Protein AF-A0A7S4QVE6-F1 (afdb_monomer_lite)

Radius of gyration: 32.27 Å; chains: 1; bounding box: 94×91×76 Å

InterPro domains:
  IPR004083 Regulatory associated protein of TOR [PTHR12848] (40-199)

pLDDT: mean 76.94, std 22.63, range [33.47, 98.31]

Foldseek 3Di:
DDDDDDDDDDDDDDPPDPPPDPPDPPDPDDDPDPDQCLVDPVSLVVLLVVLVVLLVPLVPDPDPVSLQVNLVSLLVVCVSQLLLLLLLVQCCVDPVVVVVVVVVVPPPDDDDDDDDDDDDDDDDDDDDDDDDDDDDDDDDDDDPPPPPPPPVQGRDHDPNCDPVSSVSSNVSSVSLVCQLPPNPDVSSNVSSVVSVVVSVVVNVVSSVVVVVVVVVVVVVVVD

Secondary structure (DSSP, 8-state):
-----------PPP---------------PPP-PPPTTT-HHHHHHHHHHHHHHHHHHTT---HHHHHHHHHHHHHHHHHTHHHHHHHHHHHHSHHHHHHHHHHTT---------------------------------------------TTSPPPPTT--HHHHHHHHHHHHHHHHHHHT-S-HHHHHHHHHHHHHHHHHHHHHHHHHHHHHHHHHHHHT-

Sequence (223 aa):
NVGLVPGTQGTGPSPYGNISQVVQPTTPYQPPKQPSVFEDQRRIGLDLMVAKTIVEHVTKDGSPTVRYEATLSLACLVQKYLPAFAAVADETLSPSALLTMAGRQGHAIDQDENHVAPSSDPSSAAHSSEMKKLLVTESSENGECAAEKNDNNGIPFPPNVNETAVANFEMLWGTLRSFQHEDPYPSVASSANATVSVVYDHVLTLKTRLLIKREEEKSAAAM

Organism: NCBI:txid49249

Structure (mmCIF, N/CA/C/O backbone):
data_AF-A0A7S4QVE6-F1
#
_entry.id   AF-A0A7S4QVE6-F1
#
loop_
_atom_site.group_PDB
_atom_site.id
_atom_site.type_symbol
_atom_site.label_atom_id
_atom_site.label_alt_id
_atom_site.label_comp_id
_atom_site.label_asym_id
_atom_site.label_entity_id
_atom_site.label_seq_id
_atom_site.pdbx_PDB_ins_code
_atom_site.Cartn_x
_atom_site.Cartn_y
_atom_site.Cartn_z
_atom_site.occupancy
_atom_site.B_iso_or_equiv
_atom_site.auth_seq_id
_atom_site.auth_comp_id
_atom_site.auth_asym_id
_atom_site.auth_atom_id
_atom_site.pdbx_PDB_model_num
ATOM 1 N N . ASN A 1 1 ? -26.782 49.172 -31.636 1.00 47.97 1 ASN A N 1
ATOM 2 C CA . ASN A 1 1 ? -28.208 49.122 -32.006 1.00 47.97 1 ASN A CA 1
ATOM 3 C C . ASN A 1 1 ? -28.958 48.587 -30.800 1.00 47.97 1 ASN A C 1
ATOM 5 O O . ASN A 1 1 ? -28.808 47.417 -30.476 1.00 47.97 1 ASN A O 1
ATOM 9 N N . VAL A 1 2 ? -29.583 49.4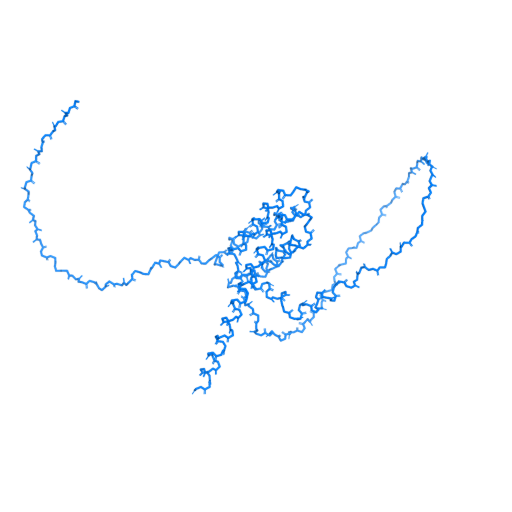88 -30.044 1.00 50.97 2 VAL A N 1
ATOM 10 C CA . VAL A 1 2 ? -30.201 49.233 -28.736 1.00 50.97 2 VAL A CA 1
ATOM 11 C C . VAL A 1 2 ? -31.702 49.101 -28.972 1.00 50.97 2 VAL A C 1
ATOM 13 O O . VAL A 1 2 ? -32.317 50.048 -29.451 1.00 50.97 2 VAL A O 1
ATOM 16 N N . GLY A 1 3 ? -32.273 47.930 -28.686 1.00 52.03 3 GLY A N 1
ATOM 17 C CA . GLY A 1 3 ? -33.710 47.672 -28.792 1.00 52.03 3 GLY A CA 1
ATOM 18 C C . GLY A 1 3 ? -34.323 47.477 -27.410 1.00 52.03 3 GLY A C 1
ATOM 19 O O . GLY A 1 3 ? -34.195 46.405 -26.828 1.00 52.03 3 GLY A O 1
ATOM 20 N N . LEU A 1 4 ? -34.958 48.529 -26.893 1.00 56.34 4 LEU A N 1
ATOM 21 C CA . LEU A 1 4 ? -35.830 48.516 -25.715 1.00 56.34 4 LEU A CA 1
ATOM 22 C C . LEU A 1 4 ? -37.193 47.913 -26.089 1.00 56.34 4 LEU A C 1
ATOM 24 O O . LEU A 1 4 ? -37.776 48.309 -27.096 1.00 56.34 4 LEU A O 1
ATOM 28 N N . VAL A 1 5 ? -37.728 47.019 -25.252 1.00 66.88 5 VAL A N 1
ATOM 29 C C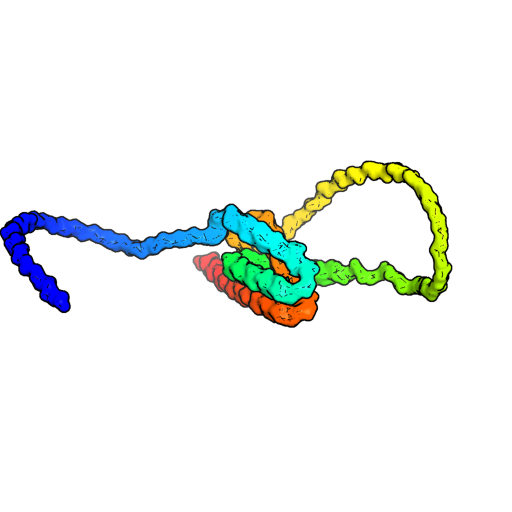A . VAL A 1 5 ? -39.130 46.564 -25.315 1.00 66.88 5 VAL A CA 1
ATOM 30 C C . VAL A 1 5 ? -39.812 46.897 -23.978 1.00 66.88 5 VAL A C 1
ATOM 32 O O . VAL A 1 5 ? -39.220 46.618 -22.932 1.00 66.88 5 VAL A O 1
ATOM 35 N N . PRO A 1 6 ? -41.014 47.512 -23.973 1.00 61.03 6 PRO A N 1
ATOM 36 C CA . PRO A 1 6 ? -41.688 47.953 -22.758 1.00 61.03 6 PRO A CA 1
ATOM 37 C C . PRO A 1 6 ? -42.567 46.862 -22.133 1.00 61.03 6 PRO A C 1
ATOM 39 O O . PRO A 1 6 ? -43.113 45.993 -22.812 1.00 61.03 6 PRO A O 1
ATOM 42 N N . GLY A 1 7 ? -42.689 46.943 -20.807 1.00 52.78 7 GLY A N 1
ATOM 43 C CA . GLY A 1 7 ? -43.423 46.006 -19.968 1.00 52.78 7 GLY A CA 1
ATOM 44 C C . GLY A 1 7 ? -44.945 46.135 -20.027 1.00 52.78 7 GLY A C 1
ATOM 45 O O . GLY A 1 7 ? -45.509 47.160 -20.403 1.00 52.78 7 GLY A O 1
ATOM 46 N N . THR A 1 8 ? -45.600 45.073 -19.568 1.00 58.09 8 THR A N 1
ATOM 47 C CA . THR A 1 8 ? -47.027 45.032 -19.250 1.00 58.09 8 THR A CA 1
ATOM 48 C C . THR A 1 8 ? -47.186 44.644 -17.782 1.00 58.09 8 THR A C 1
ATOM 50 O O . THR A 1 8 ? -46.704 43.606 -17.334 1.00 58.09 8 THR A O 1
ATOM 53 N N . GLN A 1 9 ? -47.814 45.539 -17.016 1.00 50.66 9 GLN A N 1
ATOM 54 C CA . GLN A 1 9 ? -48.193 45.331 -15.622 1.00 50.66 9 GLN A CA 1
ATOM 55 C C . GLN A 1 9 ? -49.488 44.515 -15.571 1.00 50.66 9 GLN A C 1
ATOM 57 O O . GLN A 1 9 ? -50.481 44.895 -16.187 1.00 50.66 9 GLN A O 1
ATOM 62 N N . GLY A 1 10 ? -49.477 43.419 -14.814 1.00 52.97 10 GLY A N 1
ATOM 63 C CA . GLY A 1 10 ? -50.668 42.664 -14.437 1.00 52.97 10 GLY A CA 1
ATOM 64 C C . GLY A 1 10 ? -50.729 42.539 -12.919 1.00 52.97 10 GLY A C 1
ATOM 65 O O . GLY A 1 10 ? -50.055 41.697 -12.335 1.00 52.97 10 GLY A O 1
ATOM 66 N N . THR A 1 11 ? -51.512 43.401 -12.276 1.00 57.28 11 THR A N 1
ATOM 67 C CA . THR A 1 11 ? -51.861 43.333 -10.853 1.00 57.28 11 THR A CA 1
ATOM 68 C C . THR A 1 11 ? -53.060 42.404 -10.669 1.00 57.28 11 THR A C 1
ATOM 70 O O . THR A 1 11 ? -54.202 42.790 -10.902 1.00 57.28 11 THR A O 1
ATOM 73 N N . GLY A 1 12 ? -52.798 41.166 -10.248 1.00 55.97 12 GLY A N 1
ATOM 74 C CA . GLY A 1 12 ? -53.813 40.241 -9.737 1.00 55.97 12 GLY A CA 1
ATOM 75 C C . GLY A 1 12 ? -53.782 40.196 -8.201 1.00 55.97 12 GLY A C 1
ATOM 76 O O . GLY A 1 12 ? -52.690 40.213 -7.629 1.00 55.97 12 GLY A O 1
ATOM 77 N N . PRO A 1 13 ? -54.936 40.160 -7.508 1.00 57.69 13 PRO A N 1
ATOM 78 C CA . PRO A 1 13 ? -54.987 40.107 -6.051 1.00 57.69 13 PRO A CA 1
ATOM 79 C C . PRO A 1 13 ? -54.473 38.758 -5.536 1.00 57.69 13 PRO A C 1
ATOM 81 O O . PRO A 1 13 ? -54.938 37.695 -5.945 1.00 57.69 13 PRO A O 1
ATOM 84 N N . SER A 1 14 ? -53.502 38.824 -4.626 1.00 62.28 14 SER A N 1
ATOM 85 C CA . SER A 1 14 ? -52.886 37.660 -3.994 1.00 62.28 14 SER A CA 1
ATOM 86 C C . SER A 1 14 ? -53.829 37.067 -2.933 1.00 62.28 14 SER A C 1
ATOM 88 O O . SER A 1 14 ? -54.192 37.778 -1.989 1.00 62.28 14 SER A O 1
ATOM 90 N N . PRO A 1 15 ? -54.231 35.788 -3.039 1.00 59.78 15 PRO A N 1
ATOM 91 C CA . PRO A 1 15 ? -55.023 35.108 -2.026 1.00 59.78 15 PRO A CA 1
ATOM 92 C C . PRO A 1 15 ? -54.079 34.661 -0.908 1.00 59.78 15 PRO A C 1
ATOM 94 O O . PRO A 1 15 ? -53.672 33.502 -0.847 1.00 59.78 15 PRO A O 1
ATOM 97 N N . TYR A 1 16 ? -53.682 35.588 -0.035 1.00 51.00 16 TYR A N 1
ATOM 98 C CA . TYR A 1 16 ? -52.947 35.245 1.181 1.00 51.00 16 TYR A CA 1
ATOM 99 C C . TYR A 1 16 ? -53.870 34.471 2.132 1.00 51.00 16 TYR A C 1
ATOM 101 O O . TYR A 1 16 ? -54.480 35.018 3.048 1.00 51.00 16 TYR A O 1
ATOM 109 N N . GLY A 1 17 ? -53.975 33.168 1.872 1.00 52.88 17 GLY A N 1
ATOM 110 C CA . GLY A 1 17 ? -54.388 32.163 2.832 1.00 52.88 17 GLY A CA 1
ATOM 111 C C . GLY A 1 17 ? -53.327 32.064 3.920 1.00 52.88 17 GLY A C 1
ATOM 112 O O . GLY A 1 17 ? -52.138 31.896 3.652 1.00 52.88 17 GLY A O 1
ATOM 113 N N . ASN A 1 18 ? -53.781 32.221 5.154 1.00 54.84 18 ASN A N 1
ATOM 114 C CA . ASN A 1 18 ? -52.990 32.177 6.369 1.00 54.84 18 ASN A CA 1
ATOM 115 C C . ASN A 1 18 ? -52.464 30.744 6.586 1.00 54.84 18 ASN A C 1
ATOM 117 O O . ASN A 1 18 ? -53.178 29.887 7.105 1.00 54.84 18 ASN A O 1
ATOM 121 N N . ILE A 1 19 ? -51.241 30.459 6.128 1.00 62.75 19 ILE A N 1
ATOM 122 C CA . ILE A 1 19 ? -50.552 29.190 6.389 1.00 62.75 19 ILE A CA 1
ATOM 123 C C . ILE A 1 19 ? -49.935 29.299 7.782 1.00 62.75 19 ILE A C 1
ATOM 125 O O . ILE A 1 19 ? -48.870 29.891 7.961 1.00 62.75 19 ILE A O 1
ATOM 129 N N . SER A 1 20 ? -50.609 28.726 8.778 1.00 56.41 20 SER A N 1
ATOM 130 C CA . SER A 1 20 ? -49.998 28.432 10.072 1.00 56.41 20 SER A CA 1
ATOM 131 C C . SER A 1 20 ? -48.775 27.543 9.836 1.00 56.41 20 SER A C 1
ATOM 133 O O . SER A 1 20 ? -48.903 26.373 9.476 1.00 56.41 20 SER A O 1
ATOM 135 N N . GLN A 1 21 ? -47.582 28.120 9.986 1.00 55.22 21 GLN A N 1
ATOM 136 C CA . GLN A 1 21 ? -46.322 27.397 9.892 1.00 55.22 21 GLN A CA 1
ATOM 137 C C . GLN A 1 21 ? -46.231 26.402 11.049 1.00 55.22 21 GLN A C 1
ATOM 139 O O . GLN A 1 21 ? -45.944 26.762 12.190 1.00 55.22 21 GLN A O 1
ATOM 144 N N . VAL A 1 22 ? -46.471 25.129 10.743 1.00 62.66 22 VAL A N 1
ATOM 145 C CA . VAL A 1 22 ? -45.998 24.020 11.566 1.00 62.66 22 VAL A CA 1
ATOM 146 C C . VAL A 1 22 ? -44.475 24.049 11.470 1.00 62.66 22 VAL A C 1
ATOM 148 O O . VAL A 1 22 ? -43.903 23.640 10.461 1.00 62.66 22 VAL A O 1
ATOM 151 N N . VAL A 1 23 ? -43.821 24.603 12.490 1.00 60.47 23 VAL A N 1
ATOM 152 C CA . VAL A 1 23 ? -42.364 24.560 12.640 1.00 60.47 23 VAL A CA 1
ATOM 153 C C . VAL A 1 23 ? -41.982 23.094 12.828 1.00 60.47 23 VAL A C 1
ATOM 155 O O . VAL A 1 23 ? -42.103 22.545 13.921 1.00 60.47 23 VAL A O 1
ATOM 158 N N . GLN A 1 24 ? -41.593 22.427 11.742 1.00 61.94 24 GLN A N 1
ATOM 159 C CA . GLN A 1 24 ? -41.012 21.094 11.838 1.00 61.94 24 GLN A CA 1
ATOM 160 C C . GLN A 1 24 ? -39.628 21.221 12.485 1.00 61.94 24 GLN A C 1
ATOM 162 O O . GLN A 1 24 ? -38.848 22.085 12.073 1.00 61.94 24 GLN A O 1
ATOM 167 N N . PRO A 1 25 ? -39.300 20.389 13.487 1.00 62.09 25 PRO A N 1
ATOM 168 C CA . PRO A 1 25 ? -37.956 20.351 14.037 1.00 62.09 25 PRO A CA 1
ATOM 169 C C . PRO A 1 25 ? -36.984 19.977 12.915 1.00 62.09 25 PRO A C 1
ATOM 171 O O . PRO A 1 25 ? -37.060 18.889 12.348 1.00 62.09 25 PRO A O 1
ATOM 174 N N . THR A 1 26 ? -36.082 20.895 12.573 1.00 63.50 26 THR A N 1
ATOM 175 C CA . THR A 1 26 ? -34.977 20.645 11.647 1.00 63.50 26 THR A CA 1
ATOM 176 C C . THR A 1 26 ? -34.082 19.565 12.237 1.00 63.50 26 THR A C 1
ATOM 178 O O . THR A 1 26 ? -33.249 19.840 13.100 1.00 63.50 26 THR A O 1
ATOM 181 N N . THR A 1 27 ? -34.252 18.325 11.783 1.00 71.44 27 THR A N 1
ATOM 182 C CA . THR A 1 27 ? -33.245 17.283 11.980 1.00 71.44 27 THR A CA 1
ATOM 183 C C . THR A 1 27 ? -31.936 17.756 11.343 1.00 71.44 27 THR A C 1
ATOM 185 O O . THR A 1 27 ? -31.962 18.184 10.183 1.00 71.44 27 THR A O 1
ATOM 188 N N . PRO A 1 28 ? -30.801 17.719 12.063 1.00 72.81 28 PRO A N 1
ATOM 189 C CA . PRO A 1 28 ? -29.518 18.133 11.513 1.00 72.81 28 PRO A CA 1
ATOM 190 C C . PRO A 1 28 ? -29.198 17.284 10.279 1.00 72.81 28 PRO A C 1
ATOM 192 O O . PRO A 1 28 ? -29.216 16.055 10.342 1.00 72.81 28 PRO A O 1
ATOM 195 N N . TYR A 1 29 ? -28.930 17.945 9.152 1.00 78.25 29 TYR A N 1
ATOM 196 C CA . TYR A 1 29 ? -28.504 17.288 7.921 1.00 78.25 29 TYR A CA 1
ATOM 197 C C . TYR A 1 29 ? -27.174 16.574 8.179 1.00 78.25 29 TYR A C 1
ATOM 199 O O . TYR A 1 29 ? -26.129 17.214 8.298 1.00 78.25 29 TYR A O 1
ATOM 207 N N . GLN A 1 30 ? -27.212 15.247 8.291 1.00 74.06 30 GLN A N 1
ATOM 208 C CA . GLN A 1 30 ? -26.009 14.436 8.206 1.00 74.06 30 GLN A CA 1
ATOM 209 C C . GLN A 1 30 ? -25.757 14.143 6.726 1.00 74.06 30 GLN A C 1
ATOM 211 O O . GLN A 1 30 ? -26.621 13.543 6.079 1.00 74.06 30 GLN A O 1
ATOM 216 N N . PRO A 1 31 ? -24.613 14.570 6.161 1.00 71.88 31 PRO A N 1
ATOM 217 C CA . PRO A 1 31 ? -24.267 14.185 4.805 1.00 71.88 31 PRO A CA 1
ATOM 218 C C . PRO A 1 31 ? -24.220 12.652 4.716 1.00 71.88 31 PRO A C 1
ATOM 220 O O . PRO A 1 31 ? -23.780 12.000 5.669 1.00 71.88 31 PRO A O 1
ATOM 223 N N . PRO A 1 32 ? -24.676 12.065 3.596 1.00 79.06 32 PRO A N 1
ATOM 224 C CA . PRO A 1 32 ? -24.666 10.622 3.422 1.00 79.06 32 PRO A CA 1
ATOM 225 C C . PRO A 1 32 ? -23.247 10.091 3.636 1.00 79.06 32 PRO A C 1
ATOM 227 O O . PRO A 1 32 ? -22.289 10.568 3.022 1.00 79.06 32 PRO A O 1
ATOM 230 N N . LYS A 1 33 ? -23.117 9.120 4.546 1.00 78.56 33 LYS A N 1
ATOM 231 C CA . LYS A 1 33 ? -21.847 8.457 4.841 1.00 78.56 33 LYS A CA 1
ATOM 232 C C . LYS A 1 33 ? -21.356 7.811 3.548 1.00 78.56 33 LYS A C 1
ATOM 234 O O . LYS A 1 33 ? -22.036 6.945 3.002 1.00 78.56 33 LYS A O 1
ATOM 239 N N . GLN A 1 34 ? -20.219 8.271 3.029 1.00 77.00 34 GLN A N 1
ATOM 240 C CA . GLN A 1 34 ? -19.654 7.670 1.827 1.00 77.00 34 GLN A CA 1
ATOM 241 C C . GLN A 1 34 ? -19.260 6.221 2.138 1.00 77.00 34 GLN A C 1
ATOM 243 O O . GLN A 1 34 ? -18.614 5.992 3.167 1.00 77.00 34 GLN A O 1
ATOM 248 N N . PRO A 1 35 ? -19.660 5.257 1.293 1.00 81.88 35 PRO A N 1
ATOM 249 C CA . PRO A 1 35 ? -19.306 3.865 1.499 1.00 81.88 35 PRO A CA 1
ATOM 250 C C . PRO A 1 35 ? -17.789 3.709 1.433 1.00 81.88 35 PRO A C 1
ATOM 252 O O . PRO A 1 35 ? -17.113 4.314 0.593 1.00 81.88 35 PRO A O 1
ATOM 255 N N . SER A 1 36 ? -17.249 2.917 2.352 1.00 87.62 36 SER A N 1
ATOM 256 C CA . SER A 1 36 ? -15.818 2.631 2.391 1.00 87.62 36 SER A CA 1
ATOM 257 C C . SER A 1 36 ? -15.388 1.874 1.132 1.00 87.62 36 SER A C 1
ATOM 259 O O . SER A 1 36 ? -16.128 1.039 0.615 1.00 87.62 36 SER A O 1
ATOM 261 N N . VAL A 1 37 ? -14.151 2.081 0.662 1.00 91.81 37 VAL A N 1
ATOM 262 C CA . VAL A 1 37 ? -13.582 1.279 -0.442 1.00 91.81 37 VAL A CA 1
ATOM 263 C C . VAL A 1 37 ? -13.543 -0.219 -0.122 1.00 91.81 37 VAL A C 1
ATOM 265 O O . VAL A 1 37 ? -13.498 -1.029 -1.042 1.00 91.81 37 VAL A O 1
ATOM 268 N N . PHE A 1 38 ? -13.583 -0.574 1.166 1.00 93.69 38 PHE A N 1
ATOM 269 C CA . PHE A 1 38 ? -13.602 -1.952 1.653 1.00 93.69 38 PHE A CA 1
ATOM 270 C C . PHE A 1 38 ? -14.997 -2.603 1.616 1.00 93.69 38 PHE A C 1
ATOM 272 O O . PHE A 1 38 ? -15.118 -3.815 1.762 1.00 93.69 38 PHE A O 1
ATOM 279 N N . GLU A 1 39 ? -16.064 -1.827 1.414 1.00 92.75 39 GLU A N 1
ATOM 280 C CA . GLU A 1 39 ? -17.431 -2.360 1.301 1.00 92.75 39 GLU A CA 1
ATOM 281 C C . GLU A 1 39 ? -17.712 -2.938 -0.096 1.00 92.75 39 GLU A C 1
ATOM 283 O O . GLU A 1 39 ? -18.597 -3.775 -0.255 1.00 92.75 39 GLU A O 1
ATOM 288 N N . ASP A 1 40 ? -16.926 -2.551 -1.105 1.00 93.88 40 ASP A N 1
ATOM 289 C CA . ASP A 1 40 ? -17.074 -3.013 -2.486 1.00 93.88 40 ASP A CA 1
ATOM 290 C C . ASP A 1 40 ? -16.024 -4.079 -2.839 1.00 93.88 40 ASP A C 1
ATOM 292 O O . ASP A 1 40 ? -14.929 -3.789 -3.327 1.00 93.88 40 ASP A O 1
ATOM 296 N N . GLN A 1 41 ? -16.386 -5.346 -2.621 1.00 93.50 41 GLN A N 1
ATOM 297 C CA . GLN A 1 41 ? -15.525 -6.497 -2.921 1.00 93.50 41 GLN A CA 1
ATOM 298 C C . GLN A 1 41 ? -15.116 -6.588 -4.389 1.00 93.50 41 GLN A C 1
ATOM 300 O O . GLN A 1 41 ? -13.994 -6.991 -4.700 1.00 93.50 41 GLN A O 1
ATOM 305 N N . ARG A 1 42 ? -16.014 -6.211 -5.307 1.00 95.19 42 ARG A N 1
ATOM 306 C CA . ARG A 1 42 ? -15.715 -6.269 -6.739 1.00 95.19 42 ARG A CA 1
ATOM 307 C C . ARG A 1 42 ? -14.653 -5.246 -7.098 1.00 95.19 42 ARG A C 1
ATOM 309 O O . ARG A 1 42 ? -13.745 -5.564 -7.860 1.00 95.19 42 ARG A O 1
ATOM 316 N N . ARG A 1 43 ? -14.752 -4.043 -6.532 1.00 95.31 43 ARG A N 1
ATOM 317 C CA . ARG A 1 43 ? -13.762 -2.986 -6.726 1.00 95.31 43 ARG A CA 1
ATOM 318 C C . ARG A 1 43 ? -12.391 -3.394 -6.200 1.00 95.31 43 ARG A C 1
ATOM 320 O O . ARG A 1 43 ? -11.437 -3.327 -6.964 1.00 95.31 43 ARG A O 1
ATOM 327 N N . ILE A 1 44 ? -12.307 -3.888 -4.960 1.00 96.44 44 ILE A N 1
ATOM 328 C CA . ILE A 1 44 ? -11.043 -4.385 -4.385 1.00 96.44 44 ILE A CA 1
ATOM 329 C C . ILE A 1 44 ? -10.438 -5.467 -5.283 1.00 96.44 44 ILE A C 1
ATOM 331 O O . ILE A 1 44 ? -9.270 -5.379 -5.648 1.00 96.44 44 ILE A O 1
ATOM 335 N N . GLY A 1 45 ? -11.238 -6.459 -5.684 1.00 96.38 45 GLY A N 1
ATOM 336 C CA . GLY A 1 45 ? -10.773 -7.547 -6.541 1.00 96.38 45 GLY A CA 1
ATOM 337 C C . GLY A 1 45 ? -10.224 -7.062 -7.885 1.00 96.38 45 GLY A C 1
ATOM 338 O O . GLY A 1 45 ? -9.166 -7.520 -8.308 1.00 96.38 45 GLY A O 1
ATOM 339 N N . LEU A 1 46 ? -10.902 -6.113 -8.539 1.00 97.44 46 LEU A N 1
ATOM 340 C CA . LEU A 1 46 ? -10.445 -5.530 -9.805 1.00 97.44 46 LEU A CA 1
ATOM 341 C C . LEU A 1 46 ? -9.164 -4.709 -9.637 1.00 97.44 46 LEU A C 1
ATOM 343 O O . LEU A 1 46 ? -8.233 -4.881 -10.419 1.00 97.44 46 LEU A O 1
ATOM 347 N N . ASP A 1 47 ? -9.092 -3.853 -8.618 1.00 97.69 47 ASP A N 1
ATOM 348 C CA . ASP A 1 47 ? -7.911 -3.024 -8.372 1.00 97.69 47 ASP A CA 1
ATOM 349 C C . ASP A 1 47 ? -6.675 -3.888 -8.078 1.00 97.69 47 ASP A C 1
ATOM 351 O O . ASP A 1 47 ? -5.604 -3.651 -8.639 1.00 97.69 47 ASP A O 1
ATOM 355 N N . LEU A 1 48 ? -6.831 -4.928 -7.250 1.00 97.81 48 LEU A N 1
ATOM 356 C CA . LEU A 1 48 ? -5.754 -5.867 -6.928 1.00 97.81 48 LEU A CA 1
ATOM 357 C C . LEU A 1 48 ? -5.350 -6.723 -8.127 1.00 97.81 48 LEU A C 1
ATOM 359 O O . LEU A 1 48 ? -4.162 -6.963 -8.321 1.00 97.81 48 LEU A O 1
ATOM 363 N N . MET A 1 49 ? -6.307 -7.146 -8.956 1.00 97.44 49 MET A N 1
ATOM 364 C CA . MET A 1 49 ? -6.022 -7.867 -10.197 1.00 97.44 49 MET A CA 1
ATOM 365 C C . MET A 1 49 ? -5.189 -7.010 -11.154 1.00 97.44 49 MET A C 1
ATOM 367 O O . MET A 1 49 ? -4.162 -7.471 -11.641 1.00 97.44 49 MET A O 1
ATOM 371 N N . VAL A 1 50 ? -5.597 -5.758 -11.388 1.00 97.25 50 VAL A N 1
ATOM 372 C CA . VAL A 1 50 ? -4.867 -4.830 -12.264 1.00 97.25 50 VAL A CA 1
ATOM 373 C C . VAL A 1 50 ? -3.463 -4.577 -11.724 1.00 97.25 50 VAL A C 1
ATOM 375 O O . VAL A 1 50 ? -2.490 -4.693 -12.468 1.00 97.25 50 VAL A O 1
ATOM 378 N N . ALA A 1 51 ? -3.338 -4.287 -10.428 1.00 97.38 51 ALA A N 1
ATOM 379 C CA . ALA A 1 51 ? -2.045 -4.059 -9.796 1.00 97.38 51 ALA A CA 1
ATOM 380 C C . ALA A 1 51 ? -1.127 -5.280 -9.910 1.00 97.38 51 ALA A C 1
ATOM 382 O O . ALA A 1 51 ? 0.038 -5.135 -10.274 1.00 97.38 51 ALA A O 1
ATOM 383 N N . LYS A 1 52 ? -1.668 -6.482 -9.672 1.00 96.62 52 LYS A N 1
ATOM 384 C CA . LYS A 1 52 ? -0.956 -7.750 -9.839 1.00 96.62 52 LYS A CA 1
ATOM 385 C C . LYS A 1 52 ? -0.432 -7.918 -11.260 1.00 96.62 52 LYS A C 1
ATOM 387 O O . LYS A 1 52 ? 0.756 -8.159 -11.445 1.00 96.62 52 LYS A O 1
ATOM 392 N N . THR A 1 53 ? -1.290 -7.725 -12.261 1.00 95.75 53 THR A N 1
ATOM 393 C CA . THR A 1 53 ? -0.880 -7.824 -13.664 1.00 95.75 53 THR A CA 1
ATOM 394 C C . THR A 1 53 ? 0.233 -6.830 -13.998 1.00 95.75 53 THR A C 1
ATOM 396 O O . THR A 1 53 ? 1.172 -7.199 -14.697 1.00 95.75 53 THR A O 1
ATOM 399 N N . ILE A 1 54 ? 0.182 -5.599 -13.480 1.00 94.62 54 ILE A N 1
ATOM 400 C CA . ILE A 1 54 ? 1.244 -4.606 -13.698 1.00 94.62 54 ILE A CA 1
ATOM 401 C C . ILE A 1 54 ? 2.572 -5.103 -13.112 1.00 94.62 54 ILE A C 1
ATOM 403 O O . ILE A 1 54 ? 3.575 -5.159 -13.824 1.00 94.62 54 ILE A O 1
ATOM 407 N N . VAL A 1 55 ? 2.601 -5.501 -11.838 1.00 94.25 55 VAL A N 1
ATOM 408 C CA . VAL A 1 55 ? 3.868 -5.856 -11.176 1.00 94.25 55 VAL A CA 1
ATOM 409 C C . VAL A 1 55 ? 4.507 -7.136 -11.718 1.00 94.25 55 VAL A C 1
ATOM 411 O O . VAL A 1 55 ? 5.731 -7.205 -11.841 1.00 94.25 55 VAL A O 1
ATOM 414 N N . GLU A 1 56 ? 3.702 -8.124 -12.116 1.00 93.00 56 GLU A N 1
ATOM 415 C CA . GLU A 1 56 ? 4.191 -9.388 -12.686 1.00 93.00 56 GLU A CA 1
ATOM 416 C C . GLU A 1 56 ? 4.983 -9.186 -13.984 1.00 93.00 56 GLU 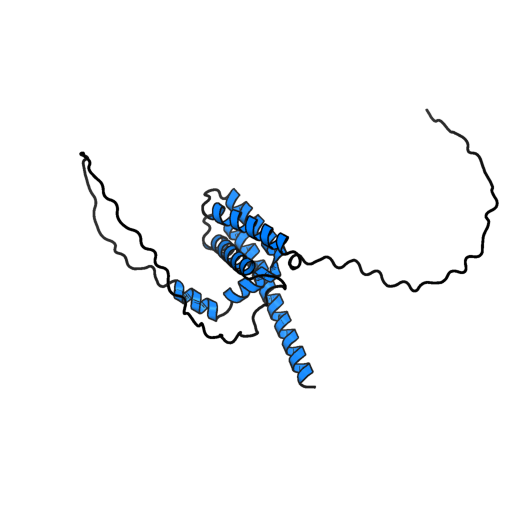A C 1
ATOM 418 O O . GLU A 1 56 ? 5.916 -9.941 -14.266 1.00 93.00 56 GLU A O 1
ATOM 423 N N . HIS A 1 57 ? 4.638 -8.159 -14.763 1.00 92.88 57 HIS A N 1
ATOM 424 C CA . HIS A 1 57 ? 5.300 -7.867 -16.033 1.00 92.88 57 HIS A CA 1
ATOM 425 C C . HIS A 1 57 ? 6.431 -6.849 -15.869 1.00 92.88 57 HIS A C 1
ATOM 427 O O . HIS A 1 57 ? 7.489 -6.997 -16.477 1.00 92.88 57 HIS A O 1
ATOM 433 N N . VAL A 1 58 ? 6.245 -5.839 -15.016 1.00 93.25 58 VAL A N 1
ATOM 434 C CA . VAL A 1 58 ? 7.181 -4.711 -14.907 1.00 93.25 58 VAL A CA 1
ATOM 435 C C . VAL A 1 58 ? 8.467 -5.064 -14.156 1.00 93.25 58 VAL A C 1
ATOM 437 O O . VAL A 1 58 ? 9.515 -4.479 -14.418 1.00 93.25 58 VAL A O 1
ATOM 440 N N . THR A 1 59 ? 8.442 -6.060 -13.271 1.00 88.56 59 THR A N 1
ATOM 441 C CA . THR A 1 59 ? 9.650 -6.535 -12.565 1.00 88.56 59 THR A CA 1
ATOM 442 C C . THR A 1 59 ? 10.742 -7.065 -13.498 1.00 88.56 59 THR A C 1
ATOM 444 O O . THR A 1 59 ? 11.910 -7.071 -13.120 1.00 88.56 59 THR A O 1
ATOM 447 N N . LYS A 1 60 ? 10.384 -7.478 -14.720 1.00 90.19 60 LYS A N 1
ATOM 448 C CA . LYS A 1 60 ? 11.313 -7.990 -15.742 1.00 90.19 60 LYS A CA 1
ATOM 449 C C . LYS A 1 60 ? 11.603 -6.979 -16.852 1.00 90.19 60 LYS A C 1
ATOM 451 O O . LYS A 1 60 ? 12.356 -7.289 -17.773 1.00 90.19 60 LYS A O 1
ATOM 456 N N . ASP A 1 61 ? 10.983 -5.805 -16.798 1.00 92.12 61 ASP A N 1
ATOM 457 C CA . ASP A 1 61 ? 11.130 -4.787 -17.828 1.00 92.12 61 ASP A CA 1
ATOM 458 C C . ASP A 1 61 ? 12.465 -4.044 -17.660 1.00 92.12 61 ASP A C 1
ATOM 460 O O . ASP A 1 61 ? 12.862 -3.687 -16.552 1.00 92.12 61 ASP A O 1
ATOM 464 N N . GLY A 1 62 ? 13.189 -3.820 -18.758 1.00 90.81 62 GLY A N 1
ATOM 465 C CA . GLY A 1 62 ? 14.467 -3.098 -18.741 1.00 90.81 62 GLY A CA 1
ATOM 466 C C . GLY A 1 62 ? 14.323 -1.572 -18.762 1.00 90.81 62 GLY A C 1
ATOM 467 O O . GLY A 1 62 ? 15.323 -0.863 -18.698 1.00 90.81 62 GLY A O 1
ATOM 468 N N . SER A 1 63 ? 13.107 -1.041 -18.902 1.00 96.81 63 SER A N 1
ATOM 469 C CA . SER A 1 63 ? 12.847 0.391 -19.005 1.00 96.81 63 SER A CA 1
ATOM 470 C C . SER A 1 63 ? 12.674 1.024 -17.621 1.00 96.81 63 SER A C 1
ATOM 472 O O . SER A 1 63 ? 11.692 0.739 -16.926 1.00 96.81 63 SER A O 1
ATOM 474 N N . PRO A 1 64 ? 13.554 1.959 -17.212 1.00 96.12 64 PRO A N 1
ATOM 475 C CA . PRO A 1 64 ? 13.395 2.672 -15.946 1.00 96.12 64 PRO A CA 1
ATOM 476 C C . PRO A 1 64 ? 12.090 3.473 -15.883 1.00 96.12 64 PRO A C 1
ATOM 478 O O . PRO A 1 64 ? 11.505 3.607 -14.811 1.00 96.12 64 PRO A O 1
ATOM 481 N N . THR A 1 65 ? 11.610 3.987 -17.020 1.00 97.44 65 THR A N 1
ATOM 482 C CA . THR A 1 65 ? 10.362 4.756 -17.093 1.00 97.44 65 THR A CA 1
ATOM 483 C C . THR A 1 65 ? 9.153 3.886 -16.767 1.00 97.44 65 THR A C 1
ATOM 485 O O . THR A 1 65 ? 8.346 4.267 -15.925 1.00 97.44 65 THR A O 1
ATOM 488 N N . VAL A 1 66 ? 9.064 2.691 -17.359 1.00 96.75 66 VAL A N 1
ATOM 489 C CA . VAL A 1 66 ? 7.949 1.757 -17.121 1.00 96.75 66 VAL A CA 1
ATOM 490 C C . VAL A 1 66 ? 7.921 1.315 -15.654 1.00 96.75 66 VAL A C 1
ATOM 492 O O . VAL A 1 66 ? 6.868 1.303 -15.016 1.00 9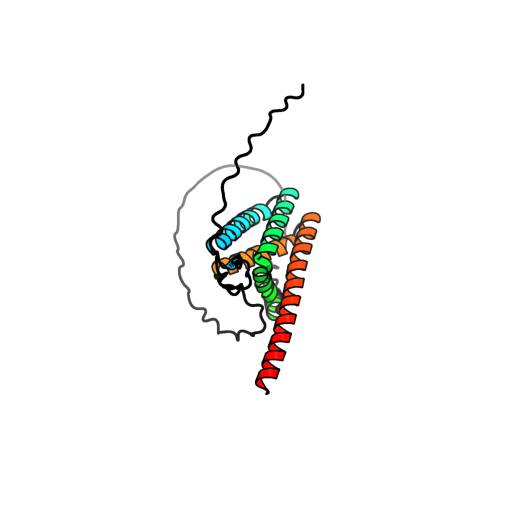6.75 66 VAL A O 1
ATOM 495 N N . ARG A 1 67 ? 9.092 1.021 -15.077 1.00 97.00 67 ARG A N 1
ATOM 496 C CA . ARG A 1 67 ? 9.227 0.648 -13.658 1.00 97.00 67 ARG A CA 1
ATOM 497 C C . ARG A 1 67 ? 8.856 1.782 -12.709 1.00 97.00 67 ARG A C 1
ATOM 499 O O . ARG A 1 67 ? 8.194 1.553 -11.694 1.00 97.00 67 ARG A O 1
ATOM 506 N N . TYR A 1 68 ? 9.222 3.011 -13.060 1.00 97.38 68 TYR A N 1
ATOM 507 C CA . TYR A 1 68 ? 8.836 4.198 -12.307 1.00 97.38 68 TYR A CA 1
ATOM 508 C C . TYR A 1 68 ? 7.316 4.418 -12.328 1.00 97.38 68 TYR A C 1
ATOM 510 O O . TYR A 1 68 ? 6.708 4.595 -11.274 1.00 97.38 68 TYR A O 1
ATOM 518 N N . GLU A 1 69 ? 6.675 4.323 -13.495 1.00 97.06 69 GLU A N 1
ATOM 519 C CA . GLU A 1 69 ? 5.217 4.451 -13.635 1.00 97.06 69 GLU A CA 1
ATOM 520 C C . GLU A 1 69 ? 4.451 3.360 -12.872 1.00 97.06 69 GLU A C 1
ATOM 522 O O . GLU A 1 69 ? 3.441 3.642 -12.218 1.00 97.06 69 GLU A O 1
ATOM 527 N N . ALA A 1 70 ? 4.949 2.121 -12.884 1.00 96.75 70 ALA A N 1
ATOM 528 C CA . ALA A 1 70 ? 4.380 1.044 -12.081 1.00 96.75 70 ALA A CA 1
ATOM 529 C C . ALA A 1 70 ? 4.509 1.317 -10.579 1.00 96.75 70 ALA A C 1
ATOM 531 O O . ALA A 1 70 ? 3.563 1.092 -9.825 1.00 96.75 70 ALA A O 1
ATOM 532 N N . THR A 1 71 ? 5.646 1.864 -10.146 1.00 97.69 71 THR A N 1
ATOM 533 C CA . THR A 1 71 ? 5.862 2.252 -8.746 1.00 97.69 71 THR A CA 1
ATOM 534 C C . THR A 1 71 ? 4.906 3.367 -8.321 1.00 97.69 71 THR A C 1
ATOM 536 O O . THR A 1 71 ? 4.327 3.293 -7.239 1.00 97.69 71 THR A O 1
ATOM 539 N N . LEU A 1 72 ? 4.661 4.364 -9.179 1.00 97.69 72 LEU A N 1
ATOM 540 C CA . LEU A 1 72 ? 3.647 5.395 -8.922 1.00 97.69 72 LEU A CA 1
ATOM 541 C C . LEU A 1 72 ? 2.232 4.808 -8.853 1.00 97.69 72 LEU A C 1
ATOM 543 O O . LEU A 1 72 ? 1.453 5.167 -7.972 1.00 97.69 72 LEU A O 1
ATOM 547 N N . SER A 1 73 ? 1.912 3.868 -9.743 1.00 96.94 73 SER A N 1
ATOM 548 C CA . SER A 1 73 ? 0.617 3.180 -9.745 1.00 96.94 73 SER A CA 1
ATOM 549 C C . SER A 1 73 ? 0.398 2.391 -8.448 1.00 96.94 73 SER A C 1
ATOM 551 O O . SER A 1 73 ? -0.679 2.460 -7.851 1.00 96.94 73 SER A O 1
ATOM 553 N N . LEU A 1 74 ? 1.439 1.706 -7.958 1.00 97.50 74 LEU A N 1
ATOM 554 C CA . LEU A 1 74 ? 1.431 1.058 -6.647 1.00 97.50 74 LEU A CA 1
ATOM 555 C C . LEU A 1 74 ? 1.260 2.069 -5.513 1.00 97.50 74 LEU A C 1
ATOM 557 O O . LEU A 1 74 ? 0.469 1.815 -4.611 1.00 97.50 74 LEU A O 1
ATOM 561 N N . ALA A 1 75 ? 1.927 3.223 -5.559 1.00 97.94 75 ALA A N 1
ATOM 562 C CA . ALA A 1 75 ? 1.771 4.260 -4.540 1.00 97.94 75 ALA A CA 1
ATOM 563 C C . ALA A 1 75 ? 0.319 4.766 -4.444 1.00 97.94 75 ALA A C 1
ATOM 565 O O . ALA A 1 75 ? -0.217 4.911 -3.343 1.00 97.94 75 ALA A O 1
ATOM 566 N N . CYS A 1 76 ? -0.362 4.958 -5.580 1.00 97.81 76 CYS A N 1
ATOM 567 C CA . CYS A 1 76 ? -1.784 5.308 -5.603 1.00 97.81 76 CYS A CA 1
ATOM 568 C C . CYS A 1 76 ? -2.668 4.206 -4.995 1.00 97.81 76 CYS A C 1
ATOM 570 O O . CYS A 1 76 ? -3.602 4.497 -4.243 1.00 97.81 76 CYS A O 1
ATOM 572 N N . LEU A 1 77 ? -2.371 2.938 -5.289 1.00 97.81 77 LEU A N 1
ATOM 573 C CA . LEU A 1 77 ? -3.082 1.802 -4.703 1.00 97.81 77 LEU A CA 1
ATOM 574 C C . LEU A 1 77 ? -2.857 1.718 -3.187 1.00 97.81 77 LEU A C 1
ATOM 576 O O . LEU A 1 77 ? -3.817 1.544 -2.435 1.00 97.81 77 LEU A O 1
ATOM 580 N N . VAL A 1 78 ? -1.613 1.894 -2.738 1.00 98.06 78 VAL A N 1
ATOM 581 C CA . VAL A 1 78 ? -1.239 1.934 -1.321 1.00 98.06 78 VAL A CA 1
ATOM 582 C C . VAL A 1 78 ? -1.995 3.042 -0.612 1.00 98.06 78 VAL A C 1
ATOM 584 O O . VAL A 1 78 ? -2.581 2.789 0.429 1.00 98.06 78 VAL A O 1
ATOM 587 N N . GLN A 1 79 ? -2.067 4.245 -1.180 1.00 97.44 79 GLN A N 1
ATOM 588 C CA . GLN A 1 79 ? -2.826 5.340 -0.578 1.00 97.44 79 GLN A CA 1
ATOM 589 C C . GLN A 1 79 ? -4.309 4.981 -0.404 1.00 97.44 79 GLN A C 1
ATOM 591 O O . GLN A 1 79 ? -4.905 5.267 0.634 1.00 97.44 79 GLN A O 1
ATOM 596 N N . LYS A 1 80 ? -4.905 4.329 -1.407 1.00 96.81 80 LYS A N 1
ATOM 597 C CA . LYS A 1 80 ? -6.311 3.914 -1.385 1.00 96.81 80 LYS A CA 1
ATOM 598 C C . LYS A 1 80 ? -6.588 2.806 -0.363 1.00 96.81 80 LYS A C 1
ATOM 600 O O . LYS A 1 80 ? -7.646 2.812 0.262 1.00 96.81 80 LYS A O 1
ATOM 605 N N . TYR A 1 81 ? -5.646 1.882 -0.186 1.00 97.62 81 TYR A N 1
ATOM 606 C CA . TYR A 1 81 ? -5.767 0.705 0.680 1.00 97.62 81 TYR A CA 1
ATOM 607 C C . TYR A 1 81 ? -4.792 0.728 1.862 1.00 97.62 81 TYR A C 1
ATOM 609 O O . TYR A 1 81 ? -4.403 -0.321 2.374 1.00 97.62 81 TYR A O 1
ATOM 617 N N . LEU A 1 82 ? -4.424 1.926 2.324 1.00 97.62 82 LEU A N 1
ATOM 618 C CA . LEU A 1 82 ? -3.370 2.130 3.319 1.00 97.62 82 LEU A CA 1
ATOM 619 C C . LEU A 1 82 ? -3.572 1.304 4.600 1.00 97.62 82 LEU A C 1
ATOM 621 O O . LEU A 1 82 ? -2.604 0.697 5.052 1.00 97.62 82 LEU A O 1
ATOM 625 N N . PRO A 1 83 ? -4.796 1.179 5.155 1.00 96.75 83 PRO A N 1
ATOM 626 C CA . PRO A 1 83 ? -5.019 0.330 6.323 1.00 96.75 83 PRO A CA 1
ATOM 627 C C . PRO A 1 83 ? -4.713 -1.160 6.088 1.00 96.75 83 PRO A C 1
ATOM 629 O O . PRO A 1 83 ? -4.229 -1.825 6.996 1.00 96.75 83 PRO A O 1
ATOM 632 N N . ALA A 1 84 ? -4.964 -1.687 4.883 1.00 97.06 84 ALA A N 1
ATOM 633 C CA . ALA A 1 84 ? -4.665 -3.084 4.556 1.00 97.06 84 ALA A CA 1
ATOM 634 C C . ALA A 1 84 ? -3.157 -3.307 4.372 1.00 97.06 84 ALA A C 1
ATOM 636 O O . ALA A 1 84 ? -2.611 -4.266 4.906 1.00 97.06 84 ALA A O 1
ATOM 637 N N . PHE A 1 85 ? -2.465 -2.384 3.696 1.00 97.81 85 PHE A N 1
ATOM 638 C CA . PHE A 1 85 ? -1.002 -2.429 3.597 1.00 97.81 85 PHE A CA 1
ATOM 639 C C . PHE A 1 85 ? -0.317 -2.263 4.954 1.00 97.81 85 PHE A C 1
ATOM 641 O O . PHE A 1 85 ? 0.714 -2.881 5.187 1.00 97.81 85 PHE A O 1
ATOM 648 N N . ALA A 1 86 ? -0.886 -1.469 5.863 1.00 97.25 86 ALA A N 1
ATOM 649 C CA . ALA A 1 86 ? -0.375 -1.349 7.222 1.00 97.25 86 ALA A CA 1
ATOM 650 C C . ALA A 1 86 ? -0.523 -2.656 8.015 1.00 97.25 86 ALA A C 1
ATOM 652 O O . ALA A 1 86 ? 0.406 -3.014 8.729 1.00 97.25 86 ALA A O 1
ATOM 653 N N . ALA A 1 87 ? -1.636 -3.382 7.864 1.00 95.38 87 ALA A N 1
ATOM 654 C CA . ALA A 1 87 ? -1.801 -4.704 8.476 1.00 95.38 87 ALA A CA 1
ATOM 655 C C . ALA A 1 87 ? -0.734 -5.696 7.971 1.00 95.38 87 ALA A C 1
ATOM 657 O O . ALA A 1 87 ? -0.028 -6.291 8.777 1.00 95.38 87 ALA A O 1
ATOM 658 N N . VAL A 1 88 ? -0.515 -5.769 6.652 1.00 95.50 88 VAL A N 1
ATOM 659 C CA . VAL A 1 88 ? 0.556 -6.596 6.053 1.00 95.50 88 VAL A CA 1
ATOM 660 C C . VAL A 1 88 ? 1.948 -6.173 6.538 1.00 95.50 88 VAL A C 1
ATOM 662 O O . VAL A 1 88 ? 2.779 -6.999 6.910 1.00 95.50 88 VAL A O 1
ATOM 665 N N . ALA A 1 89 ? 2.236 -4.870 6.532 1.00 95.00 89 ALA A N 1
ATOM 666 C CA . ALA A 1 89 ? 3.539 -4.354 6.936 1.00 95.00 89 ALA A CA 1
ATOM 667 C C . ALA A 1 89 ? 3.820 -4.602 8.425 1.00 95.00 89 ALA A C 1
ATOM 669 O O . ALA A 1 89 ? 4.971 -4.829 8.801 1.00 95.00 89 ALA A O 1
ATOM 670 N N . ASP A 1 90 ? 2.789 -4.582 9.270 1.00 94.06 90 ASP A N 1
ATOM 671 C CA . ASP A 1 90 ? 2.916 -4.869 10.693 1.00 94.06 90 ASP A CA 1
ATOM 672 C C . ASP A 1 90 ? 3.460 -6.276 10.959 1.00 94.06 90 ASP A C 1
ATOM 674 O O . ASP A 1 90 ? 4.380 -6.443 11.762 1.00 94.06 90 ASP A O 1
ATOM 678 N N . GLU A 1 91 ? 2.965 -7.270 10.221 1.00 86.12 91 GLU A N 1
ATOM 679 C CA . GLU A 1 91 ? 3.458 -8.644 10.310 1.00 86.12 91 GLU A CA 1
ATOM 680 C C . GLU A 1 91 ? 4.950 -8.714 9.982 1.00 86.12 91 GLU A C 1
ATOM 682 O O . GLU A 1 91 ? 5.717 -9.325 10.724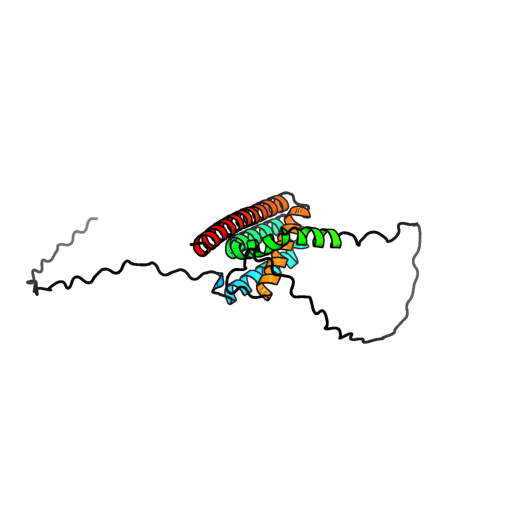 1.00 86.12 91 GLU A O 1
ATOM 687 N N . THR A 1 92 ? 5.403 -7.991 8.950 1.00 80.62 92 THR A N 1
ATOM 688 C CA . THR A 1 92 ? 6.830 -7.944 8.577 1.00 80.62 92 THR A CA 1
ATOM 689 C C . THR A 1 92 ? 7.721 -7.228 9.598 1.00 80.62 92 THR A C 1
ATOM 691 O O . THR A 1 92 ? 8.924 -7.484 9.650 1.00 80.62 92 THR A O 1
ATOM 694 N N . LEU A 1 93 ? 7.145 -6.348 10.424 1.00 78.62 93 LEU A N 1
ATOM 695 C CA . LEU A 1 93 ? 7.837 -5.645 11.508 1.00 78.62 93 LEU A CA 1
ATOM 696 C C . LEU A 1 93 ? 7.833 -6.426 12.826 1.00 78.62 93 LEU A C 1
ATOM 698 O O . LEU A 1 93 ? 8.510 -6.022 13.777 1.00 78.62 93 LEU A O 1
ATOM 702 N N . SER A 1 94 ? 7.069 -7.515 12.916 1.00 72.50 94 SER A N 1
ATOM 703 C CA . SER A 1 94 ? 7.043 -8.347 14.110 1.00 72.50 94 SER A CA 1
ATOM 704 C C . SER A 1 94 ? 8.424 -8.983 14.346 1.00 72.50 94 SER A C 1
ATOM 706 O O . SER A 1 94 ? 9.015 -9.532 13.409 1.00 72.50 94 SER A O 1
ATOM 708 N N . PRO A 1 95 ? 8.960 -8.969 15.584 1.00 64.06 95 PRO A N 1
ATOM 709 C CA . PRO A 1 95 ? 10.236 -9.614 15.912 1.00 64.06 95 PRO A CA 1
ATOM 710 C C . PRO A 1 95 ? 10.307 -11.086 15.473 1.00 64.06 95 PRO A C 1
ATOM 712 O O . PRO A 1 95 ? 11.363 -11.561 15.054 1.00 64.06 95 PRO A O 1
ATOM 715 N N . SER A 1 96 ? 9.174 -11.792 15.504 1.00 59.41 96 SER A N 1
ATOM 716 C CA . SER A 1 96 ? 9.046 -13.184 15.057 1.00 59.41 96 SER A CA 1
ATOM 717 C C . SER A 1 96 ? 9.216 -13.339 13.539 1.00 59.41 96 SER A C 1
ATOM 719 O O . SER A 1 96 ? 9.820 -14.306 13.068 1.00 59.41 96 SER A O 1
ATOM 721 N N . ALA A 1 97 ? 8.747 -12.363 12.756 1.00 58.59 97 ALA A N 1
ATOM 722 C CA . ALA A 1 97 ? 8.916 -12.352 11.306 1.00 58.59 97 ALA A CA 1
ATOM 723 C C . ALA A 1 97 ? 10.364 -12.041 10.908 1.00 58.59 97 ALA A C 1
ATOM 725 O O . ALA A 1 97 ? 10.885 -12.659 9.983 1.00 58.59 97 ALA A O 1
ATOM 726 N N . LEU A 1 98 ? 11.057 -11.167 11.649 1.00 57.34 98 LEU A N 1
ATOM 727 C CA . LEU A 1 98 ? 12.494 -10.937 11.455 1.00 57.34 98 LEU A CA 1
ATOM 728 C C . LEU A 1 98 ? 13.314 -12.213 11.703 1.00 57.34 98 LEU A C 1
ATOM 730 O O . LEU A 1 98 ? 14.226 -12.501 10.929 1.00 57.34 98 LEU A O 1
ATOM 734 N N . LEU A 1 99 ? 12.957 -13.016 12.714 1.00 57.34 99 LEU A N 1
ATOM 735 C CA . LEU A 1 99 ? 13.583 -14.325 12.948 1.00 57.34 99 LEU A CA 1
ATOM 736 C C . LEU A 1 99 ? 13.306 -15.315 11.804 1.00 57.34 99 LEU A C 1
ATOM 738 O O . LEU A 1 99 ? 14.206 -16.026 11.360 1.00 57.34 99 LEU A O 1
ATOM 742 N N . THR A 1 100 ? 12.070 -15.338 11.302 1.00 53.12 100 THR A N 1
ATOM 743 C CA . THR A 1 100 ? 11.645 -16.248 10.225 1.00 53.12 100 THR A CA 1
ATOM 744 C C . THR A 1 100 ? 12.280 -15.883 8.879 1.00 53.12 100 THR A C 1
ATOM 746 O O . THR A 1 100 ? 12.712 -16.764 8.133 1.00 53.12 100 THR A O 1
ATOM 749 N N . MET A 1 101 ? 12.412 -14.588 8.575 1.00 48.88 101 MET A N 1
ATOM 750 C CA . MET A 1 101 ? 13.100 -14.112 7.371 1.00 48.88 101 MET A CA 1
ATOM 751 C C . MET A 1 101 ? 14.617 -14.323 7.453 1.00 48.88 101 MET A C 1
ATOM 753 O O . MET A 1 101 ? 15.218 -14.735 6.462 1.00 48.88 101 MET A O 1
ATOM 757 N N . ALA A 1 102 ? 15.227 -14.146 8.631 1.00 50.22 102 ALA A N 1
ATOM 758 C CA . ALA A 1 102 ? 16.639 -14.468 8.847 1.00 50.22 102 ALA A CA 1
ATOM 759 C C . ALA A 1 102 ? 16.935 -15.972 8.664 1.00 50.22 102 ALA A C 1
ATOM 761 O O . ALA A 1 102 ? 18.005 -16.331 8.179 1.00 50.22 102 ALA A O 1
ATOM 762 N N . GLY A 1 103 ? 15.976 -16.854 8.974 1.00 47.00 103 GLY A N 1
ATOM 763 C CA . GLY A 1 103 ? 16.096 -18.299 8.750 1.00 47.00 103 GLY A CA 1
ATOM 764 C C . GLY A 1 103 ? 15.999 -18.739 7.281 1.00 47.00 103 GLY A C 1
ATOM 765 O O . GLY A 1 103 ? 16.538 -19.784 6.923 1.00 47.00 103 GLY A O 1
ATOM 766 N N . ARG A 1 104 ? 15.354 -17.952 6.406 1.00 47.62 104 ARG A N 1
ATOM 767 C CA . ARG A 1 104 ? 15.180 -18.291 4.977 1.00 47.62 104 ARG A CA 1
ATOM 768 C C . ARG A 1 104 ? 16.345 -17.873 4.074 1.00 47.62 104 ARG A C 1
ATOM 770 O O . ARG A 1 104 ? 16.459 -18.406 2.976 1.00 47.62 104 ARG A O 1
ATOM 777 N N . GLN A 1 105 ? 17.224 -16.973 4.516 1.00 40.53 105 GLN A N 1
ATOM 778 C CA . GLN A 1 105 ? 18.364 -16.496 3.713 1.00 40.53 105 GLN A CA 1
ATOM 779 C C . GLN A 1 105 ? 19.624 -17.383 3.800 1.00 40.53 105 GLN A C 1
ATOM 781 O O . GLN A 1 105 ? 20.610 -17.110 3.125 1.00 40.53 105 GLN A O 1
ATOM 786 N N . GLY A 1 106 ? 19.601 -18.462 4.592 1.00 39.38 106 GLY A N 1
ATOM 787 C CA . GLY A 1 106 ? 20.759 -19.334 4.838 1.00 39.38 106 GLY A CA 1
ATOM 788 C C . GLY A 1 106 ? 20.922 -20.546 3.910 1.00 39.38 106 GLY A C 1
ATOM 789 O O . GLY A 1 106 ? 21.695 -21.439 4.245 1.00 39.38 106 GLY A O 1
ATOM 790 N N . HIS A 1 107 ? 20.200 -20.641 2.788 1.00 40.50 107 HIS A N 1
ATOM 791 C CA . HIS A 1 107 ? 20.234 -21.841 1.936 1.00 40.50 107 HIS A CA 1
ATOM 792 C C . HIS A 1 107 ? 20.431 -21.523 0.448 1.00 40.50 107 HIS A C 1
ATOM 794 O O . HIS A 1 107 ? 19.580 -21.821 -0.384 1.00 40.50 107 HIS A O 1
ATOM 800 N N . ALA A 1 108 ? 21.558 -20.889 0.117 1.00 45.66 108 ALA A N 1
ATOM 801 C CA . ALA A 1 108 ? 22.060 -20.810 -1.256 1.00 45.66 108 ALA A CA 1
ATOM 802 C C . ALA A 1 108 ? 23.569 -20.507 -1.298 1.00 45.66 108 ALA A C 1
ATOM 804 O O . ALA A 1 108 ? 23.981 -19.535 -1.919 1.00 45.66 108 ALA A O 1
ATOM 805 N N . ILE A 1 109 ? 24.403 -21.312 -0.632 1.00 46.56 109 ILE A N 1
ATOM 806 C CA . ILE A 1 109 ? 25.840 -21.398 -0.938 1.00 46.56 109 ILE A CA 1
ATOM 807 C C . ILE A 1 109 ? 26.248 -22.858 -0.750 1.00 46.56 109 ILE A C 1
ATOM 809 O O . ILE A 1 109 ? 26.352 -23.316 0.379 1.00 46.56 109 ILE A O 1
ATOM 813 N N . ASP A 1 110 ? 26.343 -23.584 -1.864 1.00 44.97 110 ASP A N 1
ATOM 814 C CA . ASP A 1 110 ? 27.348 -24.625 -2.127 1.00 44.97 110 ASP A CA 1
ATOM 815 C C . ASP A 1 110 ? 26.974 -25.341 -3.428 1.00 44.97 110 ASP A C 1
ATOM 817 O O . ASP A 1 110 ? 26.281 -26.352 -3.398 1.00 44.97 110 ASP A O 1
ATOM 821 N N . GLN A 1 111 ? 27.423 -24.808 -4.571 1.00 43.94 111 GLN A N 1
ATOM 822 C CA . GLN A 1 111 ? 27.859 -25.618 -5.718 1.00 43.94 111 GLN A CA 1
ATOM 823 C C . GLN A 1 111 ? 28.996 -24.889 -6.451 1.00 43.94 111 GLN A C 1
ATOM 825 O O . GLN A 1 111 ? 28.774 -24.063 -7.329 1.00 43.94 111 GLN A O 1
ATOM 830 N N . ASP A 1 112 ? 30.205 -25.197 -5.985 1.00 46.09 112 ASP A N 1
ATOM 831 C CA . ASP A 1 112 ? 31.358 -25.632 -6.782 1.00 46.09 112 ASP A CA 1
ATOM 832 C C . ASP A 1 112 ? 31.817 -24.741 -7.959 1.00 46.09 112 ASP A C 1
ATOM 834 O O . ASP A 1 112 ? 31.369 -24.856 -9.101 1.00 46.09 112 ASP A O 1
ATOM 838 N N . GLU A 1 113 ? 32.825 -23.909 -7.686 1.00 46.78 113 GLU A N 1
ATOM 839 C CA . GLU A 1 113 ? 33.813 -23.509 -8.688 1.00 46.78 113 GLU A CA 1
ATOM 840 C C . GLU A 1 113 ? 34.803 -24.666 -8.904 1.00 46.78 113 GLU A C 1
ATOM 842 O O . GLU A 1 113 ? 35.608 -24.935 -8.014 1.00 46.78 113 GLU A O 1
ATOM 847 N N . ASN A 1 114 ? 34.844 -25.272 -10.102 1.00 45.50 114 ASN A N 1
ATOM 848 C CA . ASN A 1 114 ? 36.098 -25.305 -10.869 1.00 45.50 114 ASN A CA 1
ATOM 849 C C . ASN A 1 114 ? 36.033 -25.926 -12.282 1.00 45.50 114 ASN A C 1
ATOM 851 O O . ASN A 1 114 ? 35.656 -27.076 -12.484 1.00 45.50 114 ASN A O 1
ATOM 855 N N . HIS A 1 115 ? 36.645 -25.160 -13.194 1.00 44.78 115 HIS A N 1
ATOM 856 C CA . HIS A 1 115 ? 37.619 -25.566 -14.218 1.00 44.78 115 HIS A CA 1
ATOM 857 C C . HIS A 1 115 ? 37.229 -25.847 -15.695 1.00 44.78 115 HIS A C 1
ATOM 859 O O . HIS A 1 115 ? 36.717 -26.895 -16.064 1.00 44.78 115 HIS A O 1
ATOM 865 N N . VAL A 1 116 ? 37.766 -24.933 -16.531 1.00 46.03 116 VAL A N 1
ATOM 866 C CA . VAL A 1 116 ? 38.551 -25.142 -17.775 1.00 46.03 116 VAL A CA 1
ATOM 867 C C . VAL A 1 116 ? 37.793 -25.148 -19.116 1.00 46.03 116 VAL A C 1
ATOM 869 O O . VAL A 1 116 ? 37.162 -26.114 -19.520 1.00 46.03 116 VAL A O 1
ATOM 872 N N . ALA A 1 117 ? 38.000 -24.067 -19.877 1.00 47.28 117 ALA A N 1
ATOM 873 C CA . ALA A 1 117 ? 38.074 -24.054 -21.347 1.00 47.28 117 ALA A CA 1
ATOM 874 C C . ALA A 1 117 ? 39.570 -24.191 -21.754 1.00 47.28 117 ALA A C 1
ATOM 876 O O . ALA A 1 117 ? 40.396 -23.820 -20.912 1.00 47.28 117 ALA A O 1
ATOM 877 N N . PRO A 1 118 ? 39.980 -24.618 -22.981 1.00 57.47 118 PRO A N 1
ATOM 878 C CA . PRO A 1 118 ? 39.323 -24.296 -24.261 1.00 57.47 118 PRO A CA 1
ATOM 879 C C . PRO A 1 118 ? 39.429 -25.319 -25.436 1.00 57.47 118 PRO A C 1
ATOM 881 O O . PRO A 1 118 ? 40.211 -26.264 -25.426 1.00 57.47 118 PRO A O 1
ATOM 884 N N . SER A 1 119 ? 38.731 -24.960 -26.527 1.00 47.03 119 SER A N 1
ATOM 885 C CA . SER A 1 119 ? 39.061 -25.154 -27.962 1.00 47.03 119 SER A CA 1
ATOM 886 C C . SER A 1 119 ? 38.444 -26.313 -28.789 1.00 47.03 119 SER A C 1
ATOM 888 O O . SER A 1 119 ? 38.604 -27.487 -28.488 1.00 47.03 119 SER A O 1
ATOM 890 N N . SER A 1 120 ? 37.806 -25.872 -29.888 1.00 52.72 120 SER A N 1
ATOM 891 C CA . SER A 1 120 ? 37.739 -26.401 -31.269 1.00 52.72 120 SER A CA 1
ATOM 892 C C . SER A 1 120 ? 36.956 -27.675 -31.654 1.00 52.72 120 SER A C 1
ATOM 894 O O . SER A 1 120 ? 37.390 -28.798 -31.431 1.00 52.72 120 SER A O 1
ATOM 896 N N . ASP A 1 121 ? 35.904 -27.401 -32.441 1.00 45.16 121 ASP A N 1
ATOM 897 C CA . ASP A 1 121 ? 35.454 -28.028 -33.704 1.00 45.16 121 ASP A CA 1
ATOM 898 C C . ASP A 1 121 ? 34.127 -28.823 -33.771 1.00 45.16 121 ASP A C 1
ATOM 900 O O . ASP A 1 121 ? 33.804 -29.598 -32.870 1.00 45.16 121 ASP A O 1
ATOM 904 N N . PRO A 1 122 ? 33.328 -28.634 -34.857 1.00 68.69 122 PRO A N 1
ATOM 905 C CA . PRO A 1 122 ? 31.978 -29.177 -34.997 1.00 68.69 122 PRO A CA 1
ATOM 906 C C . PRO A 1 122 ? 31.920 -30.387 -35.947 1.00 68.69 122 PRO A C 1
ATOM 908 O O . PRO A 1 122 ? 32.466 -30.343 -37.048 1.00 68.69 122 PRO A O 1
ATOM 911 N N . SER A 1 123 ? 31.165 -31.436 -35.599 1.00 42.75 123 SER A N 1
ATOM 912 C CA . SER A 1 123 ? 30.647 -32.382 -36.600 1.00 42.75 123 SER A CA 1
ATOM 913 C C . SER A 1 123 ? 29.509 -33.272 -36.077 1.00 42.75 123 SER A C 1
ATOM 915 O O . SER A 1 123 ? 29.719 -34.142 -35.244 1.00 42.75 123 SER A O 1
ATOM 917 N N . SER A 1 124 ? 28.329 -33.053 -36.668 1.00 42.25 124 SER A N 1
ATOM 918 C CA . SER A 1 124 ? 27.446 -34.060 -37.281 1.00 42.25 124 SER A CA 1
ATOM 919 C C . SER A 1 124 ? 26.678 -35.108 -36.449 1.00 42.25 124 SER A C 1
ATOM 921 O O . SER A 1 124 ? 27.248 -35.977 -35.804 1.00 42.25 124 SER A O 1
ATOM 923 N N . ALA A 1 125 ? 25.368 -35.122 -36.755 1.00 36.91 125 ALA A N 1
ATOM 924 C CA . ALA A 1 125 ? 24.416 -36.245 -36.806 1.00 36.91 125 ALA A CA 1
ATOM 925 C C . ALA A 1 125 ? 23.951 -36.841 -35.460 1.00 36.91 125 ALA A C 1
ATOM 927 O O . ALA A 1 125 ? 24.719 -37.441 -34.728 1.00 36.91 125 ALA A O 1
ATOM 928 N N . ALA A 1 126 ? 22.702 -36.598 -35.047 1.00 41.16 126 ALA A N 1
ATOM 929 C CA . ALA A 1 126 ? 21.454 -37.240 -35.502 1.00 41.16 126 ALA A CA 1
ATOM 930 C C . ALA A 1 126 ? 21.099 -38.500 -34.690 1.00 41.16 126 ALA A C 1
ATOM 932 O O . ALA A 1 126 ? 21.978 -39.209 -34.219 1.00 41.16 126 ALA A O 1
ATOM 933 N N . HIS A 1 127 ? 19.787 -38.771 -34.623 1.00 38.44 127 HIS A N 1
ATOM 934 C CA . HIS A 1 127 ? 19.086 -39.825 -33.869 1.00 38.44 127 HIS A CA 1
ATOM 935 C C . HIS A 1 127 ? 18.939 -39.567 -32.361 1.00 38.44 127 HIS A C 1
ATOM 937 O O . HIS A 1 127 ? 19.846 -39.080 -31.713 1.00 38.44 127 HIS A O 1
ATOM 943 N N . SER A 1 128 ? 17.847 -39.919 -31.690 1.00 39.59 128 SER A N 1
ATOM 944 C CA . SER A 1 128 ? 16.536 -40.461 -32.053 1.00 39.59 128 SER A CA 1
ATOM 945 C C . SER A 1 128 ? 15.774 -40.579 -30.727 1.00 39.59 128 SER A C 1
ATOM 947 O O . SER A 1 128 ? 16.389 -40.904 -29.720 1.00 39.59 128 SER A O 1
ATOM 949 N N . SER A 1 129 ? 14.467 -40.309 -30.762 1.00 42.16 129 SER A N 1
ATOM 950 C CA . SER A 1 129 ? 13.392 -40.981 -30.011 1.00 42.16 129 SER A CA 1
ATOM 951 C C . SER A 1 129 ? 13.698 -41.532 -28.605 1.00 42.16 129 SER A C 1
ATOM 953 O O . SER A 1 129 ? 14.470 -42.471 -28.492 1.00 42.16 129 SER A O 1
ATOM 955 N N . GLU A 1 130 ? 12.959 -41.103 -27.573 1.00 40.16 130 GLU A N 1
ATOM 956 C CA . GLU A 1 130 ? 11.898 -41.944 -26.979 1.00 40.16 130 GLU A CA 1
ATOM 957 C C . GLU A 1 130 ? 11.114 -41.217 -25.870 1.00 40.16 130 GLU A C 1
ATOM 959 O O . GLU A 1 130 ? 11.661 -40.501 -25.035 1.00 40.16 130 GLU A O 1
ATOM 964 N N . MET A 1 131 ? 9.799 -41.446 -25.878 1.00 43.72 131 MET A N 1
ATOM 965 C CA . MET A 1 131 ? 8.845 -41.145 -24.812 1.00 43.72 131 MET A CA 1
ATOM 966 C C . MET A 1 131 ? 9.207 -41.804 -23.476 1.00 43.72 131 MET A C 1
ATOM 968 O O . MET A 1 131 ? 9.782 -42.889 -23.485 1.00 43.72 131 MET A O 1
ATOM 972 N N . LYS A 1 132 ? 8.692 -41.225 -22.375 1.00 43.09 132 LYS A N 1
ATOM 973 C CA . LYS A 1 132 ? 8.250 -41.813 -21.076 1.00 43.09 132 LYS A CA 1
ATOM 974 C C . LYS A 1 132 ? 8.456 -40.702 -20.021 1.00 43.09 132 LYS A C 1
ATOM 976 O O . LYS A 1 132 ? 9.489 -40.062 -20.038 1.00 43.09 132 LYS A O 1
ATOM 981 N N . LYS A 1 133 ? 7.573 -40.365 -19.080 1.00 41.28 133 LYS A N 1
ATOM 982 C CA . LYS A 1 133 ? 6.468 -41.075 -18.437 1.00 41.28 133 LYS A CA 1
ATOM 983 C C . LYS A 1 133 ? 5.718 -40.061 -17.552 1.00 41.28 133 LYS A C 1
ATOM 985 O O . LYS A 1 133 ? 6.335 -39.184 -16.960 1.00 41.28 133 LYS A O 1
ATOM 990 N N . LEU A 1 134 ? 4.404 -40.237 -17.463 1.00 44.06 134 LEU A N 1
ATOM 991 C CA . LEU A 1 134 ? 3.506 -39.686 -16.445 1.00 44.06 134 LEU A CA 1
ATOM 992 C C . LEU A 1 134 ? 3.985 -39.974 -15.008 1.00 44.06 134 LEU A C 1
ATOM 994 O O . LEU A 1 134 ? 4.399 -41.098 -14.736 1.00 44.06 134 LEU A O 1
ATOM 998 N N . LEU A 1 135 ? 3.819 -38.996 -14.114 1.00 41.19 135 LEU A N 1
ATOM 999 C CA . LEU A 1 135 ? 3.431 -39.089 -12.689 1.00 41.19 135 LEU A CA 1
ATOM 1000 C C . LEU A 1 135 ? 3.257 -37.616 -12.249 1.00 41.19 135 LEU A C 1
ATOM 1002 O O . LEU A 1 135 ? 4.205 -36.850 -12.359 1.00 41.19 135 LEU A O 1
ATOM 1006 N N . VAL A 1 136 ? 2.071 -37.060 -11.985 1.00 44.94 136 VAL A N 1
ATOM 1007 C CA . VAL A 1 136 ? 1.128 -37.353 -10.890 1.00 44.94 136 VAL A CA 1
ATOM 1008 C C . VAL A 1 136 ? 1.847 -37.709 -9.593 1.00 44.94 136 VAL A C 1
ATOM 1010 O O . VAL A 1 136 ? 2.172 -38.867 -9.349 1.00 44.94 136 VAL A O 1
ATOM 1013 N N . THR A 1 137 ? 2.019 -36.693 -8.755 1.00 35.38 137 THR A N 1
ATOM 1014 C CA . THR A 1 137 ? 2.085 -36.830 -7.301 1.00 35.38 137 THR A CA 1
ATOM 1015 C C . THR A 1 137 ? 1.074 -35.848 -6.722 1.00 35.38 137 THR A C 1
ATOM 1017 O O . THR A 1 137 ? 1.353 -34.669 -6.519 1.00 35.38 137 THR A O 1
ATOM 1020 N N . GLU A 1 138 ? -0.146 -36.349 -6.545 1.00 44.78 138 GLU A N 1
ATOM 1021 C CA . GLU A 1 138 ? -0.999 -35.927 -5.440 1.00 44.78 138 GLU A CA 1
ATOM 1022 C C . GLU A 1 138 ? -0.373 -36.385 -4.111 1.00 44.78 138 GLU A C 1
ATOM 1024 O O . GLU A 1 138 ? 0.489 -37.266 -4.089 1.00 44.78 138 GLU A O 1
ATOM 1029 N N . SER A 1 139 ? -0.891 -35.807 -3.025 1.00 38.56 139 SER A N 1
ATOM 1030 C CA . SER A 1 139 ? -0.656 -36.139 -1.614 1.00 38.56 139 SER A CA 1
ATOM 1031 C C . SER A 1 139 ? 0.535 -35.437 -0.953 1.00 38.56 139 SER A C 1
ATOM 1033 O O . SER A 1 139 ? 1.680 -35.859 -1.056 1.00 38.56 139 SER A O 1
ATOM 1035 N N . SER A 1 140 ? 0.242 -34.424 -0.137 1.00 39.47 140 SER A N 1
ATOM 1036 C CA . SER A 1 140 ? -0.019 -34.706 1.280 1.00 39.47 140 SER A CA 1
ATOM 1037 C C . SER A 1 140 ? -0.576 -33.459 1.967 1.00 39.47 140 SER A C 1
ATOM 1039 O O . SER A 1 140 ? 0.157 -32.542 2.330 1.00 39.47 140 SER A O 1
ATOM 1041 N N . GLU A 1 141 ? -1.891 -33.454 2.170 1.00 48.38 141 GLU A N 1
ATOM 1042 C CA . GLU A 1 141 ? -2.491 -32.798 3.328 1.00 48.38 141 GLU A CA 1
ATOM 1043 C C . GLU A 1 141 ? -1.915 -33.462 4.587 1.00 48.38 141 GLU A C 1
ATOM 1045 O O . GLU A 1 141 ? -1.787 -34.688 4.629 1.00 48.38 141 GLU A O 1
ATOM 1050 N N . ASN A 1 142 ? -1.477 -32.637 5.541 1.00 43.22 142 ASN A N 1
ATOM 1051 C CA . ASN A 1 142 ? -1.376 -32.866 6.991 1.00 43.22 142 ASN A CA 1
ATOM 1052 C C . ASN A 1 142 ? -0.244 -32.004 7.552 1.00 43.22 142 ASN A C 1
ATOM 1054 O O . ASN A 1 142 ? 0.875 -32.453 7.788 1.00 43.22 142 ASN A O 1
ATOM 1058 N N . GLY A 1 143 ? -0.574 -30.736 7.766 1.00 35.94 143 GLY A N 1
ATOM 1059 C CA . GLY A 1 143 ? 0.178 -29.824 8.610 1.00 35.94 143 GLY A CA 1
ATOM 1060 C C . GLY A 1 143 ? -0.814 -29.160 9.542 1.00 35.94 143 GLY A C 1
ATOM 1061 O O . GLY A 1 143 ? -1.275 -28.057 9.272 1.00 35.94 143 GLY A O 1
ATOM 1062 N N . GLU A 1 144 ? -1.195 -29.881 10.593 1.00 42.56 144 GLU A N 1
ATOM 1063 C CA . GLU A 1 144 ? -1.913 -29.363 11.754 1.00 42.56 144 GLU A CA 1
ATOM 1064 C C . GLU A 1 144 ? -0.996 -28.330 12.431 1.00 42.56 144 GLU A C 1
ATOM 1066 O O . GLU A 1 144 ? -0.248 -28.625 13.362 1.00 42.56 144 GLU A O 1
ATOM 1071 N N . CYS A 1 145 ? -0.956 -27.121 11.869 1.00 33.47 145 CYS A N 1
ATOM 1072 C CA . CYS A 1 145 ? -0.255 -25.997 12.457 1.00 33.47 145 CYS A CA 1
ATOM 1073 C C . CYS A 1 145 ? -1.066 -25.569 13.668 1.00 33.47 145 CYS A C 1
ATOM 1075 O O . CYS A 1 145 ? -2.162 -25.020 13.550 1.00 33.47 145 CYS A O 1
ATOM 1077 N N . ALA A 1 146 ? -0.504 -25.901 14.828 1.00 36.81 146 ALA A N 1
ATOM 1078 C CA . ALA A 1 146 ? -0.833 -25.348 16.121 1.00 36.81 146 ALA A CA 1
ATOM 1079 C C . ALA A 1 146 ? -1.414 -23.941 15.972 1.00 36.81 146 ALA A C 1
ATOM 1081 O O . ALA A 1 146 ? -0.798 -23.079 15.346 1.00 36.81 146 ALA A O 1
ATOM 1082 N N . ALA A 1 147 ? -2.594 -23.734 16.556 1.00 40.78 147 ALA A N 1
ATOM 1083 C CA . ALA A 1 147 ? -3.140 -22.415 16.804 1.00 40.78 147 ALA A CA 1
ATOM 1084 C C . ALA A 1 147 ? -2.125 -21.646 17.659 1.00 40.78 147 ALA A C 1
ATOM 1086 O O . ALA A 1 147 ? -2.149 -21.700 18.893 1.00 40.78 147 ALA A O 1
ATOM 1087 N N . GLU A 1 148 ? -1.168 -21.003 16.990 1.00 40.62 148 GLU A N 1
ATOM 1088 C CA . GLU A 1 148 ? -0.267 -20.052 17.598 1.00 40.62 148 GLU A CA 1
ATOM 1089 C C . GLU A 1 148 ? -1.149 -19.013 18.264 1.00 40.62 148 GLU A C 1
ATOM 1091 O O . GLU A 1 148 ? -2.106 -18.497 17.681 1.00 40.62 148 GLU A O 1
ATOM 1096 N N . LYS A 1 149 ? -0.858 -18.787 19.544 1.00 40.69 149 LYS A N 1
ATOM 1097 C CA . LYS A 1 149 ? -1.404 -17.687 20.322 1.00 40.69 149 LYS A CA 1
ATOM 1098 C C . LYS A 1 149 ? -1.350 -16.449 19.443 1.00 40.69 149 LYS A C 1
ATOM 1100 O O . LYS A 1 149 ? -0.276 -15.920 19.188 1.00 40.69 149 LYS A O 1
ATOM 1105 N N . ASN A 1 150 ? -2.518 -16.044 18.961 1.00 44.84 150 ASN A N 1
ATOM 1106 C CA . ASN A 1 150 ? -2.690 -14.808 18.238 1.00 44.84 150 ASN A CA 1
ATOM 1107 C C . ASN A 1 150 ? -2.367 -13.711 19.251 1.00 44.84 150 ASN A C 1
ATOM 1109 O O . ASN A 1 150 ? -3.186 -13.381 20.115 1.00 44.84 150 ASN A O 1
ATOM 1113 N N . ASP A 1 151 ? -1.116 -13.260 19.253 1.00 56.50 151 ASP A N 1
ATOM 1114 C CA . ASP A 1 151 ? -0.689 -12.131 20.048 1.00 56.50 151 ASP A CA 1
ATOM 1115 C C . ASP A 1 151 ? -1.551 -10.963 19.568 1.00 56.50 151 ASP A C 1
ATOM 1117 O O . ASP A 1 151 ? -1.321 -10.401 18.500 1.00 56.50 151 ASP A O 1
ATOM 1121 N N . ASN A 1 152 ? -2.585 -10.634 20.351 1.00 59.38 152 ASN A N 1
ATOM 1122 C CA . ASN A 1 152 ? -3.641 -9.639 20.096 1.00 59.38 152 ASN A CA 1
ATOM 1123 C C . ASN A 1 152 ? -3.124 -8.196 19.870 1.00 59.38 152 ASN A C 1
ATOM 1125 O O . ASN A 1 152 ? -3.865 -7.220 20.025 1.00 59.38 152 ASN A O 1
ATOM 1129 N N . ASN A 1 153 ? -1.840 -8.037 19.563 1.00 74.06 153 ASN A N 1
ATOM 1130 C CA . ASN A 1 153 ? -1.148 -6.789 19.331 1.00 74.06 153 ASN A CA 1
ATOM 1131 C C . ASN A 1 153 ? -1.045 -6.381 17.859 1.00 74.06 153 ASN A C 1
ATOM 1133 O O . ASN A 1 153 ? -0.724 -5.214 17.632 1.00 74.06 153 ASN A O 1
ATOM 1137 N N . GLY A 1 154 ? -1.347 -7.273 16.910 1.00 87.31 154 GLY A N 1
ATOM 1138 C CA . GLY A 1 154 ? -1.311 -6.962 15.480 1.00 87.31 154 GLY A CA 1
ATOM 1139 C C . GLY A 1 154 ? -2.354 -5.924 15.048 1.00 87.31 154 GLY A C 1
ATOM 1140 O O . GLY A 1 154 ? -3.430 -5.812 15.645 1.00 87.31 154 GLY A O 1
ATOM 1141 N N . ILE A 1 155 ? -2.038 -5.150 14.010 1.00 92.12 155 ILE A N 1
ATOM 1142 C CA . ILE A 1 155 ? -3.002 -4.287 13.321 1.00 92.12 155 ILE A CA 1
ATOM 1143 C C . ILE A 1 155 ? -3.992 -5.187 12.565 1.00 92.12 155 ILE A C 1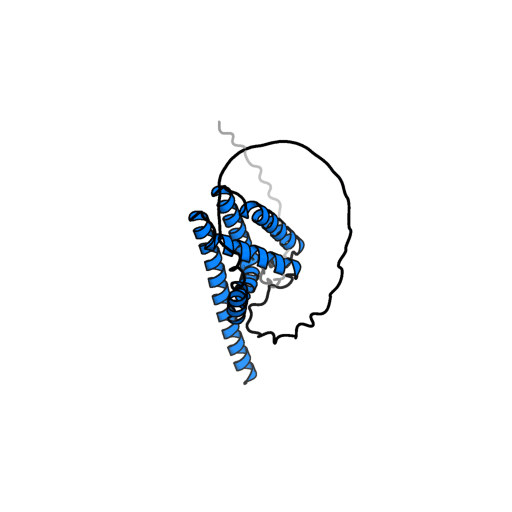
ATOM 1145 O O . ILE A 1 155 ? -3.579 -5.907 11.659 1.00 92.12 155 ILE A O 1
ATOM 1149 N N . PRO A 1 156 ? -5.298 -5.156 12.888 1.00 93.31 156 PRO A N 1
ATOM 1150 C CA . PRO A 1 156 ? -6.266 -5.995 12.197 1.00 93.31 156 PRO A CA 1
ATOM 1151 C C . PRO A 1 156 ? -6.493 -5.503 10.765 1.00 93.31 156 PRO A C 1
ATOM 1153 O O . PRO A 1 156 ? -6.527 -4.295 10.504 1.00 93.31 156 PRO A O 1
ATOM 1156 N N . PHE A 1 157 ? -6.736 -6.440 9.850 1.00 94.00 157 PHE A N 1
ATOM 1157 C CA . PHE A 1 157 ? -7.179 -6.101 8.503 1.00 94.00 157 PHE A CA 1
ATOM 1158 C C . PHE A 1 157 ? -8.518 -5.344 8.522 1.00 94.00 157 PHE A C 1
ATOM 1160 O O . PHE A 1 157 ? -9.370 -5.585 9.386 1.00 94.00 157 PHE A O 1
ATOM 1167 N N . PRO A 1 158 ? -8.745 -4.439 7.551 1.00 94.69 158 PRO A N 1
ATOM 1168 C CA . PRO A 1 158 ? -10.037 -3.788 7.378 1.00 94.69 158 PRO A CA 1
ATOM 1169 C C . PRO A 1 158 ? -11.176 -4.800 7.188 1.00 94.69 158 PRO A C 1
ATOM 1171 O O . PRO A 1 158 ? -10.961 -5.879 6.626 1.00 94.69 158 PRO A O 1
ATOM 1174 N N . PRO A 1 159 ? -12.409 -4.455 7.602 1.00 91.62 159 PRO A N 1
ATOM 1175 C CA . PRO A 1 159 ? -13.544 -5.351 7.447 1.00 91.62 159 PRO A CA 1
ATOM 1176 C C . PRO A 1 159 ? -13.773 -5.685 5.972 1.00 91.62 159 PRO A C 1
ATOM 1178 O O . PRO A 1 159 ? -13.568 -4.849 5.091 1.00 91.62 159 PRO A O 1
ATOM 1181 N N . ASN A 1 160 ? -14.249 -6.903 5.725 1.00 92.56 160 ASN A N 1
ATOM 1182 C CA . ASN A 1 160 ? -14.523 -7.466 4.403 1.00 92.56 160 ASN A CA 1
ATOM 1183 C C . ASN A 1 160 ? -13.286 -7.746 3.530 1.00 92.56 160 ASN A C 1
ATOM 1185 O O . ASN A 1 160 ? -13.449 -8.195 2.403 1.00 92.56 160 ASN A O 1
ATOM 1189 N N . VAL A 1 161 ? -12.051 -7.540 3.985 1.00 94.69 161 VAL A N 1
ATOM 1190 C CA . VAL A 1 161 ? -10.889 -8.033 3.226 1.00 94.69 161 VAL A CA 1
ATOM 1191 C C . VAL A 1 161 ? -10.849 -9.564 3.327 1.00 94.69 161 VAL A C 1
ATOM 1193 O O . VAL A 1 161 ? -10.727 -10.106 4.419 1.00 94.69 161 VAL A O 1
ATOM 1196 N N . ASN A 1 162 ? -11.006 -10.261 2.197 1.00 94.88 162 ASN A N 1
ATOM 1197 C CA . ASN A 1 162 ? -10.958 -11.727 2.136 1.00 94.88 162 ASN A CA 1
ATOM 1198 C C . ASN A 1 162 ? -9.515 -12.252 1.994 1.00 94.88 162 ASN A C 1
ATOM 1200 O O . ASN A 1 162 ? -8.615 -11.503 1.618 1.00 94.88 162 ASN A O 1
ATOM 1204 N N . GLU A 1 163 ? -9.296 -13.545 2.244 1.00 94.50 163 GLU A N 1
ATOM 1205 C CA . GLU A 1 163 ? -7.964 -14.179 2.210 1.00 94.50 163 GLU A CA 1
ATOM 1206 C C . GLU A 1 163 ? -7.246 -14.010 0.862 1.00 94.50 163 GLU A C 1
ATOM 1208 O O . GLU A 1 163 ? -6.049 -13.741 0.810 1.00 94.50 163 GLU A O 1
ATOM 1213 N N . THR A 1 164 ? -7.980 -14.092 -0.252 1.00 95.88 164 THR A N 1
ATOM 1214 C CA . THR A 1 164 ? -7.406 -13.860 -1.586 1.00 95.88 164 THR A CA 1
ATOM 1215 C C . THR A 1 164 ? -6.904 -12.424 -1.742 1.00 95.88 164 THR A C 1
ATOM 1217 O O . THR A 1 164 ? -5.863 -12.188 -2.354 1.00 95.88 164 THR A O 1
ATOM 1220 N N . ALA A 1 165 ? -7.627 -11.444 -1.200 1.00 96.38 165 ALA A N 1
ATOM 1221 C CA . ALA A 1 165 ? -7.193 -10.056 -1.189 1.00 96.38 165 ALA A CA 1
ATOM 1222 C C . ALA A 1 165 ? -5.961 -9.866 -0.294 1.00 96.38 165 ALA A C 1
ATOM 1224 O O . ALA A 1 165 ? -5.037 -9.179 -0.721 1.00 96.38 165 ALA A O 1
ATOM 1225 N N . VAL A 1 166 ? -5.909 -10.514 0.878 1.00 96.00 166 VAL A N 1
ATOM 1226 C CA . VAL A 1 166 ? -4.728 -10.507 1.766 1.00 96.00 166 VAL A CA 1
ATOM 1227 C C . VAL A 1 166 ? -3.485 -11.003 1.027 1.00 96.00 166 VAL A C 1
ATOM 1229 O O . VAL A 1 166 ? -2.516 -10.256 0.921 1.00 96.00 166 VAL A O 1
ATOM 1232 N N . ALA A 1 167 ? -3.548 -12.179 0.396 1.00 95.81 167 ALA A N 1
ATOM 1233 C CA . ALA A 1 167 ? -2.423 -12.732 -0.363 1.00 95.81 167 ALA A CA 1
ATOM 1234 C C . ALA A 1 167 ? -1.958 -11.804 -1.506 1.00 95.81 167 ALA A C 1
ATOM 1236 O O . ALA A 1 167 ? -0.767 -11.685 -1.798 1.00 95.81 167 ALA A O 1
ATOM 1237 N N . ASN A 1 168 ? -2.893 -11.102 -2.157 1.00 96.94 168 ASN A N 1
ATOM 1238 C CA . ASN A 1 168 ? -2.541 -10.104 -3.167 1.00 96.94 168 ASN A CA 1
ATOM 1239 C C . ASN A 1 168 ? -1.882 -8.861 -2.545 1.00 96.94 168 ASN A C 1
ATOM 1241 O O . ASN A 1 168 ? -0.918 -8.357 -3.115 1.00 96.94 168 ASN A O 1
ATOM 1245 N N . PHE A 1 169 ? -2.355 -8.369 -1.393 1.00 97.56 169 PHE A N 1
ATOM 1246 C CA . PHE A 1 169 ? -1.699 -7.267 -0.681 1.00 97.56 169 PHE A CA 1
ATOM 1247 C C . PHE A 1 169 ? -0.272 -7.635 -0.261 1.00 97.56 169 PHE A C 1
ATOM 1249 O O . PHE A 1 169 ? 0.634 -6.829 -0.462 1.00 97.56 169 PHE A O 1
ATOM 1256 N N . GLU A 1 170 ? -0.052 -8.847 0.251 1.00 95.94 170 GLU A N 1
ATOM 1257 C CA . GLU A 1 170 ? 1.277 -9.365 0.605 1.00 95.94 170 GLU A CA 1
ATOM 1258 C C . GLU A 1 170 ? 2.219 -9.411 -0.596 1.00 95.94 170 GLU A C 1
ATOM 1260 O O . GLU A 1 170 ? 3.342 -8.911 -0.527 1.00 95.94 170 GLU A O 1
ATOM 1265 N N . MET A 1 171 ? 1.756 -9.954 -1.724 1.00 96.31 171 MET A N 1
ATOM 1266 C CA . MET A 1 171 ? 2.548 -10.016 -2.953 1.00 96.31 171 MET A CA 1
ATOM 1267 C C . MET A 1 171 ? 2.914 -8.613 -3.464 1.00 96.31 171 MET A C 1
ATOM 1269 O O . MET A 1 171 ? 4.071 -8.351 -3.810 1.00 96.31 171 MET A O 1
ATOM 1273 N N . LEU A 1 172 ? 1.952 -7.683 -3.466 1.00 97.75 172 LEU A N 1
ATOM 1274 C CA . LEU A 1 172 ? 2.184 -6.299 -3.887 1.00 97.75 172 LEU A CA 1
ATOM 1275 C C . LEU A 1 172 ? 3.142 -5.574 -2.933 1.00 97.75 172 LEU A C 1
ATOM 1277 O O . LEU A 1 172 ? 4.018 -4.840 -3.389 1.00 97.75 172 LEU A O 1
ATOM 1281 N N . TRP A 1 173 ? 3.014 -5.804 -1.624 1.00 97.38 173 TRP A N 1
ATOM 1282 C CA . TRP A 1 173 ? 3.929 -5.273 -0.615 1.00 97.38 173 TRP A CA 1
ATOM 1283 C C . TRP A 1 173 ? 5.348 -5.813 -0.802 1.00 97.38 173 TRP A C 1
ATOM 1285 O O . TRP A 1 173 ? 6.300 -5.033 -0.836 1.00 97.38 173 TRP A O 1
ATOM 1295 N N . GLY A 1 174 ? 5.495 -7.124 -1.006 1.00 95.81 174 GLY A N 1
ATOM 1296 C CA . GLY A 1 174 ? 6.777 -7.761 -1.305 1.00 95.81 174 GLY A CA 1
ATOM 1297 C C . GLY A 1 174 ? 7.434 -7.180 -2.557 1.00 95.81 174 GLY A C 1
ATOM 1298 O O . GLY A 1 174 ? 8.619 -6.857 -2.534 1.00 95.81 174 GLY A O 1
ATOM 1299 N N . THR A 1 175 ? 6.654 -6.940 -3.612 1.00 96.19 175 THR A N 1
ATOM 1300 C CA . THR A 1 175 ? 7.170 -6.318 -4.842 1.00 96.19 175 THR A CA 1
ATOM 1301 C C . THR A 1 175 ? 7.576 -4.856 -4.635 1.00 96.19 175 THR A C 1
ATOM 1303 O O . THR A 1 175 ? 8.600 -4.401 -5.140 1.00 96.19 175 THR A O 1
ATOM 1306 N N . LEU A 1 176 ? 6.815 -4.091 -3.850 1.00 97.12 176 LEU A N 1
ATOM 1307 C CA . LEU A 1 176 ? 7.204 -2.722 -3.506 1.00 97.12 176 LEU A CA 1
ATOM 1308 C C . LEU A 1 176 ? 8.525 -2.702 -2.716 1.00 97.12 176 LEU A C 1
ATOM 1310 O O . LEU A 1 176 ? 9.372 -1.833 -2.931 1.00 97.12 176 LEU A O 1
ATOM 1314 N N . ARG A 1 177 ? 8.727 -3.683 -1.830 1.00 96.94 177 ARG A N 1
ATOM 1315 C CA . ARG A 1 177 ? 9.979 -3.866 -1.087 1.00 96.94 177 ARG A CA 1
ATOM 1316 C C . ARG A 1 177 ? 11.131 -4.279 -2.004 1.00 96.94 177 ARG A C 1
ATOM 1318 O O . ARG A 1 177 ? 12.221 -3.740 -1.833 1.00 96.94 177 ARG A O 1
ATOM 1325 N N . SER A 1 178 ? 10.913 -5.138 -3.000 1.00 95.88 178 SER A N 1
ATOM 1326 C CA . SER A 1 178 ? 11.962 -5.453 -3.979 1.00 95.88 178 SER A CA 1
ATOM 1327 C C . SER A 1 178 ? 12.339 -4.220 -4.807 1.00 95.88 178 SER A C 1
ATOM 1329 O O . SER A 1 178 ? 13.522 -3.953 -4.982 1.00 95.88 178 SER A O 1
ATOM 1331 N N . PHE A 1 179 ? 11.380 -3.382 -5.225 1.00 96.56 179 PHE A N 1
ATOM 1332 C CA . PHE A 1 179 ? 11.705 -2.106 -5.882 1.00 96.56 179 PHE A CA 1
ATOM 1333 C C . PHE A 1 179 ? 12.517 -1.157 -4.991 1.00 96.56 179 PHE A C 1
ATOM 1335 O O . PHE A 1 179 ? 13.366 -0.427 -5.488 1.00 96.56 179 PHE A O 1
ATOM 1342 N N . GLN A 1 180 ? 12.298 -1.165 -3.677 1.00 97.19 180 GLN A N 1
ATOM 1343 C CA . GLN A 1 180 ? 13.063 -0.332 -2.750 1.00 97.19 180 GLN A CA 1
ATOM 1344 C C . GLN A 1 180 ? 14.529 -0.775 -2.605 1.00 97.19 180 GLN A C 1
ATOM 1346 O O . GLN A 1 180 ? 15.399 0.088 -2.496 1.00 97.19 180 GLN A O 1
ATOM 1351 N N . HIS A 1 181 ? 14.797 -2.085 -2.555 1.00 96.50 181 HIS A N 1
ATOM 1352 C CA . HIS A 1 181 ? 16.121 -2.616 -2.183 1.00 96.50 181 HIS A CA 1
ATOM 1353 C C . HIS A 1 181 ? 16.931 -3.176 -3.349 1.00 96.50 181 HIS A C 1
ATOM 1355 O O . HIS A 1 181 ? 18.156 -3.170 -3.289 1.00 96.50 181 HIS A O 1
ATOM 1361 N N . GLU A 1 182 ? 16.267 -3.667 -4.390 1.00 96.38 182 GLU A N 1
ATOM 1362 C CA . GLU A 1 182 ? 16.889 -4.461 -5.457 1.00 96.38 182 GLU A CA 1
ATOM 1363 C C . GLU A 1 182 ? 16.842 -3.758 -6.821 1.00 96.38 182 GLU A C 1
ATOM 1365 O O . GLU A 1 182 ? 17.438 -4.235 -7.787 1.00 96.38 182 GLU A O 1
ATOM 1370 N N . ASP A 1 183 ? 16.140 -2.626 -6.940 1.00 97.06 183 ASP A N 1
ATOM 1371 C CA . ASP A 1 183 ? 16.017 -1.932 -8.219 1.00 97.06 183 ASP A CA 1
ATOM 1372 C C . ASP A 1 183 ? 17.334 -1.241 -8.629 1.00 97.06 183 ASP A C 1
ATOM 1374 O O . ASP A 1 183 ? 17.829 -0.386 -7.890 1.00 97.06 183 ASP A O 1
ATOM 1378 N N . PRO A 1 184 ? 17.898 -1.533 -9.820 1.00 96.75 184 PRO A N 1
ATOM 1379 C CA . PRO A 1 184 ? 19.102 -0.868 -10.319 1.00 96.75 184 PRO A CA 1
ATOM 1380 C C . PRO A 1 184 ? 18.923 0.631 -10.603 1.00 96.75 184 PRO A C 1
ATOM 1382 O O . PRO A 1 184 ? 19.921 1.332 -10.776 1.00 96.75 184 PRO A O 1
ATOM 1385 N N . TYR A 1 185 ? 17.689 1.141 -10.692 1.00 97.50 185 TYR A N 1
ATOM 1386 C CA . TYR A 1 185 ? 17.411 2.536 -11.024 1.00 97.50 185 TYR A CA 1
ATOM 1387 C C . TYR A 1 185 ? 17.097 3.362 -9.763 1.00 97.50 185 TYR A C 1
ATOM 1389 O O . TYR A 1 185 ? 16.031 3.195 -9.163 1.00 97.50 185 TYR A O 1
ATOM 1397 N N . PRO A 1 186 ? 17.954 4.335 -9.384 1.00 97.69 186 PRO A N 1
ATOM 1398 C CA . PRO A 1 186 ? 17.799 5.077 -8.129 1.00 97.69 186 PRO A CA 1
ATOM 1399 C C . PRO A 1 186 ? 16.480 5.848 -7.998 1.00 97.69 186 PRO A C 1
ATOM 1401 O O . PRO A 1 186 ? 15.965 6.004 -6.893 1.00 97.69 186 PRO A O 1
ATOM 1404 N N . SER A 1 187 ? 15.915 6.331 -9.108 1.00 97.75 187 SER A N 1
ATOM 1405 C CA . SER A 1 187 ? 14.624 7.031 -9.109 1.00 97.75 187 SER A CA 1
ATOM 1406 C C . SER A 1 187 ? 13.464 6.114 -8.714 1.00 97.75 187 SER A C 1
ATOM 1408 O O . SER A 1 187 ? 12.563 6.546 -7.994 1.00 97.75 187 SER A O 1
ATOM 1410 N N . VAL A 1 188 ? 13.498 4.850 -9.145 1.00 98.06 188 VAL A N 1
ATOM 1411 C CA . VAL A 1 188 ? 12.485 3.844 -8.810 1.00 98.06 188 VAL A CA 1
ATOM 1412 C C . VAL A 1 188 ? 12.609 3.459 -7.339 1.00 98.06 188 VAL A C 1
ATOM 1414 O O . VAL A 1 188 ? 11.637 3.587 -6.594 1.00 98.06 188 VAL A O 1
ATOM 1417 N N . ALA A 1 189 ? 13.824 3.122 -6.892 1.00 97.88 189 ALA A N 1
ATOM 1418 C CA . ALA A 1 189 ? 14.103 2.793 -5.495 1.00 97.88 189 ALA A CA 1
ATOM 1419 C C . ALA A 1 189 ? 13.726 3.934 -4.538 1.00 97.88 189 ALA A C 1
ATOM 1421 O O . ALA A 1 189 ? 13.087 3.707 -3.511 1.00 97.88 189 ALA A O 1
ATOM 1422 N N . SER A 1 190 ? 14.048 5.181 -4.896 1.00 98.12 190 SER A N 1
ATOM 1423 C CA . SER A 1 190 ? 13.687 6.365 -4.110 1.00 98.12 190 SER A CA 1
ATOM 1424 C C . SER A 1 190 ? 12.167 6.543 -3.990 1.00 98.12 190 SER A C 1
ATOM 1426 O O . SER A 1 190 ? 11.661 6.791 -2.894 1.00 98.12 190 SER A O 1
ATOM 1428 N N . SER A 1 191 ? 11.424 6.351 -5.085 1.00 98.19 191 SER A N 1
ATOM 1429 C CA . SER A 1 191 ? 9.957 6.434 -5.084 1.00 98.19 191 SER A CA 1
ATOM 1430 C C . SER A 1 191 ? 9.306 5.308 -4.273 1.00 98.19 191 SER A C 1
ATOM 1432 O O . SER A 1 191 ? 8.363 5.548 -3.510 1.00 98.19 191 SER A O 1
ATOM 1434 N N . ALA A 1 192 ? 9.814 4.080 -4.399 1.00 98.06 192 ALA A N 1
ATOM 1435 C CA . ALA A 1 192 ? 9.358 2.942 -3.609 1.00 98.06 192 ALA A CA 1
ATOM 1436 C C . ALA A 1 192 ? 9.635 3.169 -2.115 1.00 98.06 192 ALA A C 1
ATOM 1438 O O . ALA A 1 192 ? 8.741 2.994 -1.287 1.00 98.06 192 ALA A O 1
ATOM 1439 N N . ASN A 1 193 ? 10.830 3.662 -1.774 1.00 98.12 193 ASN A N 1
ATOM 1440 C CA . ASN A 1 193 ? 11.203 4.016 -0.408 1.00 98.12 193 ASN A CA 1
ATOM 1441 C C . ASN A 1 193 ? 10.244 5.047 0.203 1.00 98.12 193 ASN A C 1
ATOM 1443 O O . ASN A 1 193 ? 9.766 4.838 1.314 1.00 98.12 193 ASN A O 1
ATOM 1447 N N . ALA A 1 194 ? 9.913 6.117 -0.527 1.00 98.31 194 ALA A N 1
ATOM 1448 C CA . ALA A 1 194 ? 8.969 7.129 -0.052 1.00 98.31 194 ALA A CA 1
ATOM 1449 C C . ALA A 1 194 ? 7.582 6.532 0.246 1.00 98.31 194 ALA A C 1
ATOM 1451 O O . ALA A 1 194 ? 6.970 6.848 1.265 1.00 98.31 194 ALA A O 1
ATOM 1452 N N . THR A 1 195 ? 7.112 5.622 -0.609 1.00 98.12 195 THR A N 1
ATOM 1453 C CA . THR A 1 195 ? 5.830 4.925 -0.418 1.00 98.12 195 THR A CA 1
ATOM 1454 C C . THR A 1 195 ? 5.866 4.017 0.815 1.00 98.12 195 THR A C 1
ATOM 1456 O O . THR A 1 195 ? 4.950 4.050 1.635 1.00 98.12 195 THR A O 1
ATOM 1459 N N . VAL A 1 196 ? 6.942 3.244 0.989 1.00 97.81 196 VAL A N 1
ATOM 1460 C CA . VAL A 1 196 ? 7.143 2.365 2.152 1.00 97.81 196 VAL A CA 1
ATOM 1461 C C . VAL A 1 196 ? 7.202 3.164 3.456 1.00 97.81 196 VAL A C 1
ATOM 1463 O O . VAL A 1 196 ? 6.591 2.752 4.442 1.00 97.81 196 VAL A O 1
ATOM 1466 N N . SER A 1 197 ? 7.871 4.322 3.468 1.00 97.31 197 SER A N 1
ATOM 1467 C CA . SER A 1 197 ? 7.904 5.212 4.635 1.00 97.31 197 SER A CA 1
ATOM 1468 C C . SER A 1 197 ? 6.503 5.642 5.072 1.00 97.31 197 SER A C 1
ATOM 1470 O O . SER A 1 197 ? 6.191 5.547 6.254 1.00 97.31 197 SER A O 1
ATOM 1472 N N . VAL A 1 198 ? 5.624 6.013 4.132 1.00 98.00 198 VAL A N 1
ATOM 1473 C CA . VAL A 1 198 ? 4.231 6.384 4.446 1.00 98.00 198 VAL A CA 1
ATOM 1474 C C . VAL A 1 198 ? 3.468 5.230 5.104 1.00 98.00 198 VAL A C 1
ATOM 1476 O O . VAL A 1 198 ? 2.709 5.452 6.049 1.00 98.00 198 VAL A O 1
ATOM 1479 N N . VAL A 1 199 ? 3.667 3.993 4.636 1.00 97.69 199 VAL A N 1
ATOM 1480 C CA . VAL A 1 199 ? 3.032 2.815 5.247 1.00 97.69 199 VAL A CA 1
ATOM 1481 C C . VAL A 1 199 ? 3.541 2.604 6.669 1.00 97.69 199 VAL A C 1
ATOM 1483 O O . VAL A 1 199 ? 2.732 2.421 7.576 1.00 97.69 199 VAL A O 1
ATOM 1486 N N . TYR A 1 200 ? 4.852 2.691 6.898 1.00 96.50 200 TYR A N 1
ATOM 1487 C CA . TYR A 1 200 ? 5.414 2.533 8.241 1.00 96.50 200 TYR A CA 1
ATOM 1488 C C . TYR A 1 200 ? 4.989 3.635 9.210 1.00 96.50 200 TYR A C 1
ATOM 1490 O O . TYR A 1 200 ? 4.617 3.326 10.343 1.00 96.50 200 TYR A O 1
ATOM 1498 N N . ASP A 1 201 ? 4.942 4.891 8.772 1.00 96.25 201 ASP A N 1
ATOM 1499 C CA . ASP A 1 201 ? 4.413 5.990 9.585 1.00 96.25 201 ASP A CA 1
ATOM 1500 C C . ASP A 1 201 ? 2.951 5.726 9.986 1.00 96.25 201 ASP A C 1
ATOM 1502 O O . ASP A 1 201 ? 2.535 5.976 11.127 1.00 96.25 201 ASP A O 1
ATOM 1506 N N . HIS A 1 202 ? 2.162 5.152 9.071 1.00 97.00 202 HIS A N 1
ATOM 1507 C CA . HIS A 1 202 ? 0.787 4.757 9.356 1.00 97.00 202 HIS A CA 1
ATOM 1508 C C . HIS A 1 202 ? 0.701 3.591 10.348 1.00 97.00 202 HIS A C 1
ATOM 1510 O O . HIS A 1 202 ? -0.102 3.653 11.281 1.00 97.00 202 HIS A O 1
ATOM 1516 N N . VAL A 1 203 ? 1.547 2.565 10.204 1.00 95.44 203 VAL A N 1
ATOM 1517 C CA . VAL A 1 203 ? 1.647 1.442 11.154 1.00 95.44 203 VAL A CA 1
ATOM 1518 C C . VAL A 1 203 ? 1.945 1.951 12.561 1.00 95.44 203 VAL A C 1
ATOM 1520 O O . VAL A 1 203 ? 1.239 1.594 13.506 1.00 95.44 203 VAL A O 1
ATOM 1523 N N . LEU A 1 204 ? 2.943 2.826 12.712 1.00 93.50 204 LEU A N 1
ATOM 1524 C CA . LEU A 1 204 ? 3.296 3.412 14.007 1.00 93.50 204 LEU A CA 1
ATOM 1525 C C . LEU A 1 204 ? 2.114 4.181 14.607 1.00 93.50 204 LEU A C 1
ATOM 1527 O O . LEU A 1 204 ? 1.760 3.968 15.766 1.00 93.50 204 LEU A O 1
ATOM 1531 N N . THR A 1 205 ? 1.441 4.998 13.793 1.00 95.12 205 THR A N 1
ATOM 1532 C CA . THR A 1 205 ? 0.247 5.748 14.210 1.00 95.12 205 THR A CA 1
ATOM 1533 C C . THR A 1 205 ? -0.866 4.822 14.711 1.00 95.12 205 THR A C 1
ATOM 1535 O O . THR A 1 205 ? -1.477 5.084 15.752 1.00 95.12 205 THR A O 1
ATOM 1538 N N . LEU A 1 206 ? -1.147 3.733 13.990 1.00 94.00 206 LEU A N 1
ATOM 1539 C CA . LEU A 1 206 ? -2.172 2.762 14.373 1.00 94.00 206 LEU A CA 1
ATOM 1540 C C . LEU A 1 206 ? -1.794 2.016 15.655 1.00 94.00 206 LEU A C 1
ATOM 1542 O O . LEU A 1 206 ? -2.633 1.896 16.548 1.00 94.00 206 LEU A O 1
ATOM 1546 N N . LYS A 1 207 ? -0.533 1.595 15.803 1.00 91.81 207 LYS A N 1
ATOM 1547 C CA . LYS A 1 207 ? -0.041 0.953 17.029 1.00 91.81 207 LYS A CA 1
ATOM 1548 C C . LYS A 1 207 ? -0.198 1.842 18.251 1.00 91.81 207 LYS A C 1
ATOM 1550 O O . LYS A 1 207 ? -0.731 1.388 19.262 1.00 91.81 207 LYS A O 1
ATOM 1555 N N . THR A 1 208 ? 0.206 3.109 18.160 1.00 92.81 208 THR A N 1
ATOM 1556 C CA . THR A 1 208 ? 0.048 4.064 19.263 1.00 92.81 208 THR A CA 1
ATOM 1557 C C . THR A 1 208 ? -1.420 4.206 19.666 1.00 92.81 208 THR A C 1
ATOM 1559 O O . THR A 1 208 ? -1.738 4.144 20.851 1.00 92.81 208 THR A O 1
ATOM 1562 N N . ARG A 1 209 ? -2.337 4.316 18.695 1.00 93.12 209 ARG A N 1
ATOM 1563 C CA . ARG A 1 209 ? -3.782 4.396 18.974 1.00 93.12 209 ARG A CA 1
ATOM 1564 C C . ARG A 1 209 ? -4.325 3.139 19.651 1.00 93.12 209 ARG A C 1
ATOM 1566 O O . ARG A 1 209 ? -5.121 3.249 20.578 1.00 93.12 209 ARG A O 1
ATOM 1573 N N . LEU A 1 210 ? -3.900 1.956 19.206 1.00 91.31 210 LEU A N 1
ATOM 1574 C CA . LEU A 1 210 ? -4.322 0.687 19.803 1.00 91.31 210 LEU A CA 1
ATOM 1575 C C . LEU A 1 210 ? -3.819 0.535 21.243 1.00 91.31 210 LEU A C 1
ATOM 1577 O O . LEU A 1 210 ? -4.552 0.022 22.084 1.00 91.31 210 LEU A O 1
ATOM 1581 N N . LEU A 1 211 ? -2.602 0.995 21.546 1.00 90.50 211 LEU A N 1
ATOM 1582 C CA . LEU A 1 211 ? -2.067 0.974 22.910 1.00 90.50 211 LEU A CA 1
ATOM 1583 C C . LEU A 1 211 ? -2.878 1.865 23.852 1.00 90.50 211 LEU A C 1
ATOM 1585 O O . LEU A 1 211 ? -3.324 1.379 24.887 1.00 90.50 211 LEU A O 1
ATOM 1589 N N . ILE A 1 212 ? -3.144 3.112 23.450 1.00 93.81 212 ILE A N 1
ATOM 1590 C CA . ILE A 1 212 ? -3.954 4.054 24.238 1.00 93.81 212 ILE A CA 1
ATOM 1591 C C . ILE A 1 212 ? -5.334 3.453 24.526 1.00 93.81 212 ILE A C 1
ATOM 1593 O O . ILE A 1 212 ? -5.751 3.378 25.678 1.00 93.81 212 ILE A O 1
ATOM 1597 N N . LYS A 1 213 ? -6.010 2.927 23.497 1.00 93.62 213 LYS A N 1
ATOM 1598 C CA . LYS A 1 213 ? -7.336 2.318 23.657 1.00 93.62 213 LYS A CA 1
ATOM 1599 C C . LYS A 1 213 ? -7.330 1.145 24.649 1.00 93.62 213 LYS A C 1
ATOM 1601 O O . LYS A 1 213 ? -8.244 1.013 25.455 1.00 93.62 213 LYS A O 1
ATOM 1606 N N . ARG A 1 214 ? -6.290 0.304 24.631 1.00 90.75 214 ARG A N 1
ATOM 1607 C CA . ARG A 1 214 ? -6.153 -0.810 25.588 1.00 90.75 214 ARG A CA 1
ATOM 1608 C C . ARG A 1 214 ? -5.933 -0.321 27.019 1.00 90.75 214 ARG A C 1
ATOM 1610 O O . ARG A 1 214 ? -6.396 -0.968 27.954 1.00 90.75 214 ARG A O 1
ATOM 1617 N N . GLU A 1 215 ? -5.203 0.772 27.213 1.00 93.50 215 GLU A N 1
ATOM 1618 C CA . GLU A 1 215 ? -5.008 1.373 28.538 1.00 93.50 215 GLU A CA 1
ATOM 1619 C C . GLU A 1 215 ? -6.313 1.967 29.083 1.00 93.50 215 GLU A C 1
ATOM 1621 O O . GLU A 1 215 ? -6.624 1.776 30.262 1.00 93.50 215 GLU A O 1
ATOM 1626 N N . GLU A 1 216 ? -7.115 2.595 28.222 1.00 95.31 216 GLU A N 1
ATOM 1627 C CA . GLU A 1 216 ? -8.455 3.087 28.558 1.00 95.31 216 GLU A CA 1
ATOM 1628 C C . GLU A 1 216 ? -9.388 1.932 28.951 1.00 95.31 216 GLU A C 1
ATOM 1630 O O . GLU A 1 216 ? -10.024 1.985 30.003 1.00 95.31 216 GLU A O 1
ATOM 1635 N N . GLU A 1 217 ? -9.419 0.852 28.163 1.00 94.25 217 GLU A N 1
ATOM 1636 C CA . GLU A 1 217 ? -10.235 -0.339 28.439 1.00 94.25 217 GLU A CA 1
ATOM 1637 C C . GLU A 1 217 ? -9.823 -1.032 29.750 1.00 94.25 217 GLU A C 1
ATOM 1639 O O . GLU A 1 217 ? -10.681 -1.408 30.549 1.00 94.25 217 GLU A O 1
ATOM 1644 N N . LYS A 1 218 ? -8.515 -1.153 30.019 1.00 93.94 218 LYS A N 1
ATOM 1645 C CA . LYS A 1 218 ? -8.001 -1.688 31.292 1.00 93.94 218 LYS A CA 1
ATOM 1646 C C . LYS A 1 218 ? -8.375 -0.805 32.481 1.00 93.94 218 LYS A C 1
ATOM 1648 O O . LYS A 1 218 ? -8.720 -1.333 33.533 1.00 93.94 218 LYS A O 1
ATOM 1653 N N . SER A 1 219 ? -8.308 0.515 32.317 1.00 96.06 219 SER A N 1
ATOM 1654 C CA . SER A 1 219 ? -8.678 1.468 33.368 1.00 96.06 219 SER A CA 1
ATOM 1655 C C . SER A 1 219 ? -10.179 1.427 33.656 1.00 96.06 219 SER A C 1
ATOM 1657 O O . SER A 1 219 ? -10.573 1.451 34.817 1.00 96.06 219 SER A O 1
ATOM 1659 N N . ALA A 1 220 ? -11.011 1.295 32.619 1.00 96.31 220 ALA A N 1
ATOM 1660 C CA . ALA A 1 220 ? -12.459 1.165 32.759 1.00 96.31 220 ALA A CA 1
ATOM 1661 C C . ALA A 1 220 ? -12.873 -0.159 33.418 1.00 96.31 220 ALA A C 1
ATOM 1663 O O . ALA A 1 220 ? -13.818 -0.177 34.196 1.00 96.31 220 ALA A O 1
ATOM 1664 N N . ALA A 1 221 ? -12.161 -1.257 33.143 1.00 95.06 221 ALA A N 1
ATOM 1665 C CA . ALA A 1 221 ? -12.431 -2.560 33.753 1.00 95.06 221 ALA A CA 1
ATOM 1666 C C . ALA A 1 221 ? -12.009 -2.657 35.234 1.00 95.06 221 ALA A C 1
ATOM 1668 O O . ALA A 1 221 ? -12.399 -3.603 35.915 1.00 95.06 221 ALA A O 1
ATOM 1669 N N . ALA A 1 222 ? -11.184 -1.724 35.718 1.00 94.50 222 ALA A N 1
ATOM 1670 C CA . ALA A 1 222 ? -10.715 -1.682 37.103 1.00 94.50 222 ALA A CA 1
ATOM 1671 C C . ALA A 1 222 ? -11.607 -0.839 38.037 1.00 94.50 222 ALA A C 1
ATOM 1673 O O . ALA A 1 222 ? -11.367 -0.842 39.247 1.00 94.50 222 ALA A O 1
ATOM 1674 N N . MET A 1 223 ? -12.587 -0.110 37.489 1.00 88.69 223 MET A N 1
ATOM 1675 C CA . MET A 1 223 ? -13.586 0.676 38.230 1.00 88.69 223 MET A CA 1
ATOM 1676 C C . MET A 1 223 ? -14.854 -0.138 38.480 1.00 88.69 223 MET A C 1
ATOM 1678 O O . MET A 1 223 ? -15.424 0.024 39.582 1.00 88.69 223 MET A O 1
#